Protein AF-A0AAW5KGC6-F1 (afdb_monomer)

Radius of gyration: 20.99 Å; Cα contacts (8 Å, |Δi|>4): 461; chains: 1; bounding box: 54×50×62 Å

Sequence (336 aa):
MKTNEKIKSYEPEKFKEKYKAYLIGLLSTDYKCCGTSKEIEIEKNKAWKKLRGKKIAYYNIYMDPDKKENIDFYNDLSDFLNAASCEHRKDLLFKANGLSKKGIMVYRKKDKKEYFTIHSDQLGFSAVPWIYFSNKYPLSRYFEMQKNKEAAQFLADYVLTTRTLGGSFLWPETLWKGYNRSRGCAKIEDRVDLTLLEIKHYFEYRDLDDKKKFKYRRDILFSRYKIPDAQTWFGFFDSFEDYVDFFMFNDFVDKDKQTKEYTPINILTGKAFETDYPGYKTNTLKEIEDEKQLKAMLDLVMRKVKTRSEKMEDLINEYNQTNDTKGEKHENILHE

Nearest PDB structures (foldseek):
  6s85-assembly1_D  TM=2.810E-01  e=6.168E+00  Escherichia coli
  7yzp-assembly1_D  TM=2.412E-01  e=6.471E+00  Escherichia coli
  6ezv-assembly1_X  TM=1.553E-01  e=7.842E+00  Vibrio cholerae

InterPro domains:
  IPR054263 Protein of unknown function DUF6994 [PF22507] (100-283)

Mean predicted aligned error: 6.96 Å

Secondary structure (DSSP, 8-state):
----------SPTTHHHHHHHHHHHHHTTT----SSHHHHHHHHHHHHHHHHHTT---SSS---TTSTT-HHHHHHHHHHHHHHHHHTT-SEEEEET-TTS-SEEEEETTT--EEEEEEEEESS----GGGGG-TTSHHHHHHHHH-SHHHHHHHHHHHHHHSSGGGEEEEEHHHHHHHHHHHHTTTT-S-HHHHHHHHHHHHHHHT-S-GGG-TTTT-TTTTTTTSHHHHHHHTTSSSHHHHHHHTT-GGGEEE-TTT--EEEEETTTTEE-SSS-----TTTTTT---HHHHHHHHHHHHHHHHHHHHHHHHHHHHHHHHHHHHT-----TT--

Solvent-accessible surface area (backbone atoms only — not comparable to full-atom values): 18908 Å² total; per-residue (Å²): 132,83,73,90,71,74,79,72,68,63,54,51,91,62,26,57,59,44,39,24,49,35,46,48,47,46,71,77,41,94,65,55,66,35,93,47,76,67,54,27,50,53,41,50,54,56,42,49,57,55,33,51,76,68,72,46,64,77,70,83,47,64,54,72,45,62,43,67,82,38,57,66,55,40,42,54,52,22,47,31,50,36,31,37,19,58,77,70,69,46,68,49,42,52,40,36,52,49,101,81,51,54,42,30,37,36,27,33,67,91,74,66,46,80,75,55,44,32,33,58,42,67,46,60,76,87,74,61,76,74,47,60,25,24,67,87,36,71,67,27,38,52,39,69,74,60,71,46,66,65,50,25,50,50,51,26,52,39,52,57,42,19,44,26,74,35,10,55,43,83,33,41,53,84,46,40,70,54,50,48,49,60,32,57,75,34,59,63,44,79,45,65,34,61,52,49,42,45,48,41,50,47,47,57,52,72,75,42,87,66,65,90,70,51,88,62,69,80,34,72,57,58,74,47,53,84,41,66,62,51,44,54,59,58,63,76,39,91,42,49,61,50,44,31,59,62,70,50,43,59,81,50,34,41,68,42,88,84,81,62,49,70,35,36,26,32,58,85,75,75,39,53,58,92,50,101,68,85,60,92,62,60,37,59,74,74,68,60,82,52,59,69,58,55,48,52,28,51,54,51,53,30,51,45,18,42,57,28,25,53,54,46,53,50,44,32,52,52,43,52,52,55,35,66,73,65,69,49,68,74,86,57,88,74,77,122

Organism: NCBI:txid1160721

pLDDT: mean 85.05, std 13.95, range [33.22, 98.06]

Structure (mmCIF, N/CA/C/O backbone):
data_AF-A0AAW5KGC6-F1
#
_entry.id   AF-A0AAW5KGC6-F1
#
loop_
_atom_site.group_PDB
_atom_site.id
_atom_site.type_symbol
_atom_site.label_atom_id
_atom_site.label_alt_id
_atom_site.label_comp_id
_atom_site.label_asym_id
_atom_site.label_entity_id
_atom_site.label_seq_id
_atom_site.pdbx_PDB_ins_code
_atom_site.Cartn_x
_atom_site.Cartn_y
_atom_site.Cartn_z
_atom_site.occupancy
_atom_site.B_iso_or_equiv
_atom_site.auth_seq_id
_atom_site.auth_comp_id
_atom_site.auth_asym_id
_atom_site.auth_atom_id
_atom_site.pdbx_PDB_model_num
ATOM 1 N N . MET A 1 1 ? 3.936 -29.388 -3.635 1.00 36.41 1 MET A N 1
ATOM 2 C CA . MET A 1 1 ? 2.966 -28.605 -2.842 1.00 36.41 1 MET A CA 1
ATOM 3 C C . MET A 1 1 ? 3.700 -28.074 -1.625 1.00 36.41 1 MET A C 1
ATOM 5 O O . MET A 1 1 ? 3.924 -28.844 -0.700 1.00 36.41 1 MET A O 1
ATOM 9 N N . LYS A 1 2 ? 4.164 -26.818 -1.661 1.00 39.16 2 LYS A N 1
ATOM 10 C CA . LYS A 1 2 ? 4.637 -26.155 -0.441 1.00 39.16 2 LYS A CA 1
ATOM 11 C C . LYS A 1 2 ? 3.410 -25.915 0.440 1.00 39.16 2 LYS A C 1
ATOM 13 O O . LYS A 1 2 ? 2.348 -25.544 -0.055 1.00 39.16 2 LYS A O 1
ATOM 18 N N . THR A 1 3 ? 3.536 -26.274 1.709 1.00 35.84 3 THR A N 1
ATOM 19 C CA . THR A 1 3 ? 2.568 -26.013 2.775 1.00 35.84 3 THR A CA 1
ATOM 20 C C . THR A 1 3 ? 2.126 -24.553 2.732 1.00 35.84 3 THR A C 1
ATOM 22 O O . THR A 1 3 ? 2.962 -23.704 2.455 1.00 35.84 3 THR A O 1
ATOM 25 N N . ASN A 1 4 ? 0.842 -24.272 2.995 1.00 41.16 4 ASN A N 1
ATOM 26 C CA . ASN A 1 4 ? 0.305 -22.917 3.181 1.00 41.16 4 ASN A CA 1
ATOM 27 C C . ASN A 1 4 ? 1.078 -22.205 4.306 1.00 41.16 4 ASN A C 1
ATOM 29 O O . ASN A 1 4 ? 0.637 -22.196 5.459 1.00 41.16 4 ASN A O 1
ATOM 33 N N . GLU A 1 5 ? 2.247 -21.655 3.996 1.00 59.31 5 GLU A N 1
ATOM 34 C CA . GLU A 1 5 ? 2.951 -20.762 4.891 1.00 59.31 5 GLU A CA 1
ATOM 35 C C . GLU A 1 5 ? 2.095 -19.512 5.028 1.00 59.31 5 GLU A C 1
ATOM 37 O O . GLU A 1 5 ? 1.531 -18.964 4.080 1.00 59.31 5 GLU A O 1
ATOM 42 N N . LYS A 1 6 ? 1.878 -19.130 6.278 1.00 77.44 6 LYS A N 1
ATOM 43 C CA . LYS A 1 6 ? 1.140 -17.923 6.597 1.00 77.44 6 LYS A CA 1
ATOM 44 C C . LYS A 1 6 ? 2.013 -16.745 6.163 1.00 77.44 6 LYS A C 1
ATOM 46 O O . LYS A 1 6 ? 3.112 -16.632 6.695 1.00 77.44 6 LYS A O 1
ATOM 51 N N . ILE A 1 7 ? 1.484 -15.886 5.281 1.00 85.62 7 ILE A N 1
ATOM 52 C CA . ILE A 1 7 ? 2.118 -14.629 4.834 1.00 85.62 7 ILE A CA 1
ATOM 53 C C . ILE A 1 7 ? 2.828 -13.955 6.010 1.00 85.62 7 ILE A C 1
ATOM 55 O O . ILE A 1 7 ? 2.229 -13.790 7.090 1.00 85.62 7 ILE A O 1
ATOM 59 N N . LYS A 1 8 ? 4.092 -13.578 5.809 1.00 90.69 8 LYS A N 1
ATOM 60 C CA . LYS A 1 8 ? 4.932 -13.007 6.860 1.00 90.69 8 LYS A CA 1
ATOM 61 C C . LYS A 1 8 ? 4.345 -11.674 7.321 1.00 90.69 8 LYS A C 1
ATOM 63 O O . LYS A 1 8 ? 3.999 -10.796 6.535 1.00 90.69 8 LYS A O 1
ATOM 68 N N . SER A 1 9 ? 4.210 -11.534 8.636 1.00 87.94 9 SER A N 1
ATOM 69 C CA . SER A 1 9 ? 3.703 -10.324 9.283 1.00 87.94 9 SER A CA 1
ATOM 70 C C . SER A 1 9 ? 4.848 -9.579 9.945 1.00 87.94 9 SER A C 1
ATOM 72 O O . SER A 1 9 ? 5.637 -10.178 10.671 1.00 87.94 9 SER A O 1
ATOM 74 N N . TYR A 1 10 ? 4.854 -8.262 9.777 1.00 90.75 10 TYR A N 1
ATOM 75 C CA . TYR A 1 10 ? 5.847 -7.354 10.357 1.00 90.75 10 TYR A CA 1
ATOM 76 C C . TYR A 1 10 ? 5.310 -6.563 11.559 1.00 90.75 10 TYR A C 1
ATOM 78 O O . TYR A 1 10 ? 6.006 -5.728 12.134 1.00 90.75 10 TYR A O 1
ATOM 86 N N . GLU A 1 11 ? 4.055 -6.814 11.930 1.00 88.62 11 GLU A N 1
ATOM 87 C CA . GLU A 1 11 ? 3.407 -6.217 13.093 1.00 88.62 11 GLU A CA 1
ATOM 88 C C . GLU A 1 11 ? 3.880 -6.845 14.421 1.00 88.62 11 GLU A C 1
ATOM 90 O O . GLU A 1 11 ? 4.339 -7.992 14.440 1.00 88.62 11 GLU A O 1
ATOM 95 N N . PRO A 1 12 ? 3.715 -6.144 15.563 1.00 87.50 12 PRO A N 1
ATOM 96 C CA . PRO A 1 12 ? 4.089 -6.654 16.878 1.00 87.50 12 PRO A CA 1
ATOM 97 C C . PRO A 1 12 ? 3.447 -8.000 17.240 1.00 87.50 12 PRO A C 1
ATOM 99 O O . PRO A 1 12 ? 2.342 -8.342 16.813 1.00 87.50 12 PRO A O 1
ATOM 102 N N . GLU A 1 13 ? 4.083 -8.734 18.154 1.00 87.00 13 GLU A N 1
ATOM 103 C CA . GLU A 1 13 ? 3.541 -9.998 18.651 1.00 87.00 13 GLU A CA 1
ATOM 104 C C . GLU A 1 13 ? 2.116 -9.825 19.213 1.00 87.00 13 GLU A C 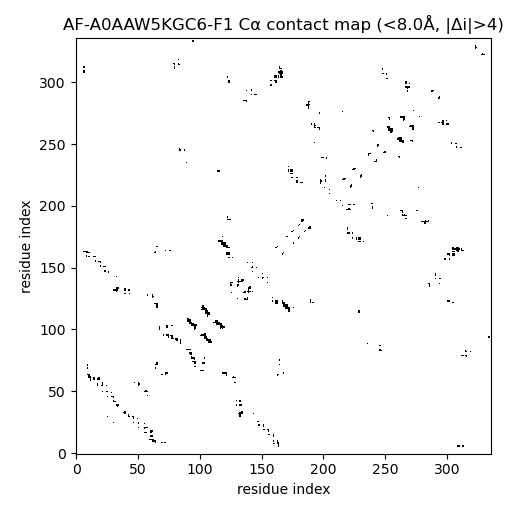1
ATOM 106 O O . GLU A 1 13 ? 1.826 -8.908 20.004 1.00 87.00 13 GLU A O 1
ATOM 111 N N . LYS A 1 14 ? 1.220 -10.736 18.813 1.00 89.38 14 LYS A N 1
ATOM 112 C CA . LYS A 1 14 ? -0.218 -10.712 19.132 1.00 89.38 14 LYS A CA 1
ATOM 113 C C . LYS A 1 14 ? -0.936 -9.455 18.625 1.00 89.38 14 LYS A C 1
ATOM 115 O O . LYS A 1 14 ? -1.954 -9.066 19.199 1.00 89.38 14 LYS A O 1
ATOM 120 N N . PHE A 1 15 ? -0.439 -8.828 17.552 1.00 91.88 15 PHE A N 1
ATOM 121 C CA . PHE A 1 15 ? -1.042 -7.648 16.924 1.00 91.88 15 PHE A CA 1
ATOM 122 C C . PHE A 1 15 ? -2.555 -7.783 16.762 1.00 91.88 15 PHE A C 1
ATOM 124 O O . PHE A 1 15 ? -3.305 -7.003 17.338 1.00 91.88 15 PHE A O 1
ATOM 131 N N . LYS A 1 16 ? -3.013 -8.819 16.049 1.00 92.12 16 LYS A N 1
ATOM 132 C CA . LYS A 1 16 ? -4.435 -9.017 15.736 1.00 92.12 16 LYS A CA 1
ATOM 133 C C . LYS A 1 16 ? -5.308 -9.055 16.993 1.00 92.12 16 LYS A C 1
ATOM 135 O O . LYS A 1 16 ? -6.370 -8.439 17.021 1.00 92.12 16 LYS A O 1
ATOM 140 N N . GLU A 1 17 ? -4.848 -9.732 18.044 1.00 93.19 17 GLU A N 1
ATOM 141 C CA . GLU A 1 17 ? -5.551 -9.805 19.329 1.00 93.19 17 GLU A CA 1
ATOM 142 C C . GLU A 1 17 ? -5.591 -8.441 20.024 1.00 93.19 17 GLU A C 1
ATOM 144 O O . GLU A 1 17 ? -6.662 -7.981 20.418 1.00 93.19 17 GLU A O 1
ATOM 149 N N . LYS A 1 18 ? -4.438 -7.768 20.137 1.00 94.50 18 LYS A N 1
ATOM 150 C CA . LYS A 1 18 ? -4.304 -6.468 20.812 1.00 94.50 18 LYS A CA 1
ATOM 151 C C . LYS A 1 18 ? -5.059 -5.359 20.081 1.00 94.50 18 LYS A C 1
ATOM 153 O O . LYS A 1 18 ? -5.759 -4.579 20.721 1.00 94.50 18 LYS A O 1
ATOM 158 N N . TYR A 1 19 ? -4.957 -5.306 18.757 1.00 95.44 19 TYR A N 1
ATOM 159 C CA . TYR A 1 19 ? -5.615 -4.311 17.916 1.00 95.44 19 TYR A CA 1
ATOM 160 C C . TYR A 1 19 ? -7.136 -4.487 17.935 1.00 95.44 19 TYR A C 1
ATOM 162 O O . TYR A 1 19 ? -7.874 -3.530 18.169 1.00 95.44 19 TYR A O 1
ATOM 170 N N . LYS A 1 20 ? -7.624 -5.729 17.817 1.00 96.12 20 LYS A N 1
ATOM 171 C CA . LYS A 1 20 ? -9.047 -6.041 18.001 1.00 96.12 20 LYS A CA 1
ATOM 172 C C . LYS A 1 20 ? -9.527 -5.675 19.407 1.00 96.12 20 LYS A C 1
ATOM 174 O O . LYS A 1 20 ? -10.584 -5.063 19.547 1.00 96.12 20 LYS A O 1
ATOM 179 N N . ALA A 1 21 ? -8.772 -6.033 20.448 1.00 95.31 21 ALA A N 1
ATOM 180 C CA . ALA A 1 21 ? -9.116 -5.709 21.832 1.00 95.31 21 ALA A CA 1
ATOM 181 C C . ALA A 1 21 ? -9.168 -4.195 22.069 1.00 95.31 21 ALA A C 1
ATOM 183 O O . ALA A 1 21 ? -10.040 -3.724 22.795 1.00 95.31 21 ALA A O 1
ATOM 184 N N . TYR A 1 22 ? -8.288 -3.431 21.421 1.00 96.31 22 TYR A N 1
ATOM 185 C CA . TYR A 1 22 ? -8.327 -1.974 21.424 1.00 96.31 22 TYR A CA 1
ATOM 186 C C . TYR A 1 22 ? -9.630 -1.437 20.813 1.00 96.31 22 TYR A C 1
ATOM 188 O O . TYR A 1 22 ? -10.328 -0.669 21.475 1.00 96.31 22 TYR A O 1
ATOM 196 N N . LEU A 1 23 ? -10.006 -1.889 19.612 1.00 96.56 23 LEU A N 1
ATOM 197 C CA . LEU A 1 23 ? -11.243 -1.460 18.945 1.00 96.56 23 LEU A CA 1
ATOM 198 C C . LEU A 1 23 ? -12.496 -1.850 19.739 1.00 96.56 23 LEU A C 1
ATOM 200 O O . LEU A 1 23 ? -13.353 -1.011 20.000 1.00 96.56 23 LEU A O 1
ATOM 204 N N . ILE A 1 24 ? -12.584 -3.091 20.221 1.00 96.50 24 ILE A N 1
ATOM 205 C CA . ILE A 1 24 ? -13.682 -3.522 21.107 1.00 96.50 24 ILE A CA 1
ATOM 206 C C . ILE A 1 24 ? -13.683 -2.705 22.406 1.00 96.50 24 ILE A C 1
ATOM 208 O O . ILE A 1 24 ? -14.739 -2.330 22.918 1.00 96.50 24 ILE A O 1
ATOM 212 N N . GLY A 1 25 ? -12.498 -2.394 22.930 1.00 95.50 25 GLY A N 1
ATOM 213 C CA . GLY A 1 25 ? -12.313 -1.513 24.070 1.00 95.50 25 GLY A CA 1
ATOM 214 C C . GLY A 1 25 ? -12.946 -0.147 23.832 1.00 95.50 25 GLY A C 1
ATOM 215 O O . GLY A 1 25 ? -13.676 0.319 24.707 1.00 95.50 25 GLY A O 1
ATOM 216 N N . LEU A 1 26 ? -12.740 0.455 22.656 1.00 95.44 26 LEU A N 1
ATOM 217 C CA . LEU A 1 26 ? -13.364 1.726 22.280 1.00 95.44 26 LEU A CA 1
ATOM 218 C C . LEU A 1 26 ? -14.891 1.647 22.306 1.00 95.44 26 LEU A C 1
ATOM 220 O O . LEU A 1 26 ? -15.498 2.539 22.886 1.00 95.44 26 LEU A O 1
ATOM 224 N N . LEU A 1 27 ? -15.512 0.571 21.807 1.00 94.75 27 LEU A N 1
ATOM 225 C CA . LEU A 1 27 ? -16.979 0.396 21.866 1.00 94.75 27 LEU A CA 1
ATOM 226 C C . LEU A 1 27 ? -17.528 0.434 23.297 1.00 94.75 27 LEU A C 1
ATOM 228 O O . LEU A 1 27 ? -18.663 0.826 23.534 1.00 94.75 27 LEU A O 1
ATOM 232 N N . SER A 1 28 ? -16.711 0.022 24.266 1.00 91.62 28 SER A N 1
ATOM 233 C CA . SER A 1 28 ? -17.052 0.059 25.689 1.00 91.62 28 SER A CA 1
ATOM 234 C C . SER A 1 28 ? -16.744 1.409 26.361 1.00 91.62 28 SER A C 1
ATOM 236 O O . SER A 1 28 ? -16.713 1.506 27.595 1.00 91.62 28 SER A O 1
ATOM 238 N N . THR A 1 29 ? -16.445 2.434 25.564 1.00 90.75 29 THR A N 1
ATOM 239 C CA . THR A 1 29 ? -16.246 3.822 25.981 1.00 90.75 29 THR A CA 1
ATOM 240 C C . THR A 1 29 ? -17.192 4.733 25.208 1.00 90.75 29 THR A C 1
ATOM 242 O O . THR A 1 29 ? -17.551 4.443 24.075 1.00 90.75 29 THR A O 1
ATOM 245 N N . ASP A 1 30 ? -17.517 5.890 25.777 1.00 88.38 30 ASP A N 1
ATOM 246 C CA . ASP A 1 30 ? -18.290 6.938 25.091 1.00 88.38 30 ASP A CA 1
ATOM 247 C C . ASP A 1 30 ? -17.412 7.788 24.153 1.00 88.38 30 ASP A C 1
ATOM 249 O O . ASP A 1 30 ? -17.535 9.015 24.135 1.00 88.38 30 ASP A O 1
ATOM 253 N N . TYR A 1 31 ? -16.453 7.164 23.453 1.00 92.19 31 TYR A N 1
ATOM 254 C CA . TYR A 1 31 ? -15.566 7.888 22.542 1.00 92.19 31 TYR A CA 1
ATOM 255 C C . TYR A 1 31 ? -16.368 8.531 21.409 1.00 92.19 31 TYR A C 1
ATOM 257 O O . TYR A 1 31 ? -17.431 8.047 21.012 1.00 92.19 31 TYR A O 1
ATOM 265 N N . LYS A 1 32 ? -15.844 9.636 20.880 1.00 91.00 32 LYS A N 1
ATOM 266 C CA . LYS A 1 32 ? -16.461 10.369 19.776 1.00 91.00 32 LYS A CA 1
ATOM 267 C C . LYS A 1 32 ? -15.423 10.701 18.718 1.00 91.00 32 LYS A C 1
ATOM 269 O O . LYS A 1 32 ? -14.275 11.008 19.041 1.00 91.00 32 LYS A O 1
ATOM 274 N N . CYS A 1 33 ? -15.855 10.678 17.461 1.00 89.94 33 CYS A N 1
ATOM 275 C CA . CYS A 1 33 ? -15.104 11.287 16.374 1.00 89.94 33 CYS A CA 1
ATOM 276 C C . CYS A 1 33 ? -15.219 12.816 16.453 1.00 89.94 33 CYS A C 1
ATOM 278 O O . CYS A 1 33 ? -16.308 13.354 16.655 1.00 89.94 33 CYS A O 1
ATOM 280 N N . CYS A 1 34 ? -14.101 13.517 16.269 1.00 87.88 34 CYS A N 1
ATOM 281 C CA . CYS A 1 34 ? -14.017 14.972 16.344 1.00 87.88 34 CYS A CA 1
ATOM 282 C C . CYS A 1 34 ? -13.354 15.576 15.096 1.00 87.88 34 CYS A C 1
ATOM 284 O O . CYS A 1 34 ? -12.607 14.911 14.369 1.00 87.88 34 CYS A O 1
ATOM 286 N N . GLY A 1 35 ? -13.636 16.859 14.844 1.00 81.06 35 GLY A N 1
ATOM 287 C CA . GLY A 1 35 ? -13.165 17.573 13.654 1.00 81.06 35 GLY A CA 1
ATOM 288 C C . GLY A 1 35 ? -11.810 18.260 13.843 1.00 81.06 35 GLY A C 1
ATOM 289 O O . GLY A 1 35 ? -10.996 18.300 12.907 1.00 81.06 35 GLY A O 1
ATOM 290 N N . THR A 1 36 ? -11.544 18.779 15.046 1.00 85.38 36 THR A N 1
ATOM 291 C CA . THR A 1 36 ? -10.322 19.540 15.348 1.00 85.38 36 THR A CA 1
ATOM 292 C C . THR A 1 36 ? -9.285 18.709 16.100 1.00 85.38 36 THR A C 1
ATOM 294 O O . THR A 1 36 ? -9.616 17.826 16.890 1.00 85.38 36 THR A O 1
ATOM 297 N N . SER A 1 37 ? -8.000 19.020 15.903 1.00 87.00 37 SER A N 1
ATOM 298 C CA . SER A 1 37 ? -6.901 18.309 16.575 1.00 87.00 37 SER A CA 1
ATOM 299 C C . SER A 1 37 ? -6.983 18.392 18.105 1.00 87.00 37 SER A C 1
ATOM 301 O O . SER A 1 37 ? -6.652 17.426 18.786 1.00 87.00 37 SER A O 1
ATOM 303 N N . LYS A 1 38 ? -7.468 19.519 18.649 1.00 91.94 38 LYS A N 1
ATOM 304 C CA . LYS A 1 38 ? -7.614 19.727 20.097 1.00 91.94 38 LYS A CA 1
ATOM 305 C C . LYS A 1 38 ? -8.712 18.845 20.695 1.00 91.94 38 LYS A C 1
ATOM 307 O O . LYS A 1 38 ? -8.512 18.242 21.744 1.00 91.94 38 LYS A O 1
ATOM 312 N N . GLU A 1 39 ? -9.859 18.744 20.029 1.00 92.00 39 GLU A N 1
ATOM 313 C CA . GLU A 1 39 ? -10.951 17.863 20.465 1.00 92.00 39 GLU A CA 1
ATOM 314 C C . GLU A 1 39 ? -10.546 16.391 20.380 1.00 92.00 39 GLU A C 1
ATOM 316 O O . GLU A 1 39 ? -10.770 15.641 21.329 1.00 92.00 39 GLU A O 1
ATOM 321 N N . ILE A 1 40 ? -9.879 16.007 19.282 1.00 91.31 40 ILE A N 1
ATOM 322 C CA . ILE A 1 40 ? -9.316 14.663 19.099 1.00 91.31 40 ILE A CA 1
ATOM 323 C C . ILE A 1 40 ? -8.418 14.306 20.283 1.00 91.31 40 ILE A C 1
ATOM 325 O O . ILE A 1 40 ? -8.538 13.221 20.845 1.00 91.31 40 ILE A O 1
ATOM 329 N N . GLU A 1 41 ? -7.530 15.211 20.695 1.00 92.94 41 GLU A N 1
ATOM 330 C CA . GLU A 1 41 ? -6.633 14.972 21.821 1.00 92.94 41 GLU A CA 1
ATOM 331 C C . GLU A 1 41 ? -7.380 14.785 23.150 1.00 92.94 41 GLU A C 1
ATOM 333 O O . GLU A 1 41 ? -7.054 13.870 23.912 1.00 92.94 41 GLU A O 1
ATOM 338 N N . ILE A 1 42 ? -8.403 15.603 23.409 1.00 93.44 42 ILE A N 1
ATOM 339 C CA . ILE A 1 42 ? -9.230 15.510 24.618 1.00 93.44 42 ILE A CA 1
ATOM 340 C C . ILE A 1 42 ? -9.967 14.166 24.671 1.00 93.44 42 ILE A C 1
ATOM 342 O O . ILE A 1 42 ? -9.881 13.460 25.681 1.00 93.44 42 ILE A O 1
ATOM 346 N N . GLU A 1 43 ? -10.670 13.789 23.602 1.00 94.19 43 GLU A N 1
ATOM 347 C CA . GLU A 1 43 ? -11.442 12.541 23.556 1.00 94.19 43 GLU A CA 1
ATOM 348 C C . GLU A 1 43 ? -10.540 11.308 23.614 1.00 94.19 43 GLU A C 1
ATOM 350 O O . GLU A 1 43 ? -10.804 10.371 24.375 1.00 94.19 43 GLU A O 1
ATOM 355 N N . LYS A 1 44 ? -9.403 11.354 22.917 1.00 92.44 44 LYS A N 1
ATOM 356 C CA . LYS A 1 44 ? -8.349 10.340 23.000 1.00 92.44 44 LYS A CA 1
ATOM 357 C C . LYS A 1 44 ? -7.886 10.132 24.442 1.00 92.44 44 LYS A C 1
ATOM 359 O O . LYS A 1 44 ? -7.873 9.002 24.926 1.00 92.44 44 LYS A O 1
ATOM 364 N N . ASN A 1 45 ? -7.558 11.206 25.162 1.00 93.12 45 ASN A N 1
ATOM 365 C CA . ASN A 1 45 ? -7.081 11.118 26.545 1.00 93.12 45 ASN A CA 1
ATOM 366 C C . ASN A 1 45 ? -8.151 10.548 27.496 1.00 93.12 45 ASN A C 1
ATOM 368 O O . ASN A 1 45 ? -7.834 9.726 28.364 1.00 93.12 45 ASN A O 1
ATOM 372 N N . LYS A 1 46 ? -9.427 10.920 27.312 1.00 93.81 46 LYS A N 1
ATOM 373 C CA . LYS A 1 46 ? -10.553 10.350 28.074 1.00 93.81 46 LYS A CA 1
ATOM 374 C C . LYS A 1 46 ? -10.703 8.848 27.828 1.00 93.81 46 LYS A C 1
ATOM 376 O O . LYS A 1 46 ? -10.795 8.078 28.789 1.00 93.81 46 LYS A O 1
ATOM 381 N N . ALA A 1 47 ? -10.704 8.424 26.565 1.00 93.56 47 ALA A N 1
ATOM 382 C CA . ALA A 1 47 ? -10.817 7.016 26.197 1.00 93.56 47 ALA A CA 1
ATOM 383 C C . ALA A 1 47 ? -9.630 6.204 26.732 1.00 93.56 47 ALA A C 1
ATOM 385 O O . ALA A 1 47 ? -9.825 5.164 27.358 1.00 93.56 47 ALA A O 1
ATOM 386 N N . TRP A 1 48 ? -8.404 6.711 26.595 1.00 92.75 48 TRP A N 1
ATOM 387 C CA . TRP A 1 48 ? -7.195 6.062 27.108 1.00 92.75 48 TRP A CA 1
ATOM 388 C C . TRP A 1 48 ? -7.220 5.843 28.621 1.00 92.75 48 TRP A C 1
ATOM 390 O O . TRP A 1 48 ? -6.824 4.773 29.085 1.00 92.75 48 TRP A O 1
ATOM 400 N N . LYS A 1 49 ? -7.745 6.797 29.402 1.00 93.06 49 LYS A N 1
ATOM 401 C CA . LYS A 1 49 ? -7.938 6.616 30.852 1.00 93.06 49 LYS A CA 1
ATOM 402 C C . LYS A 1 49 ? -8.862 5.428 31.150 1.00 93.06 49 LYS A C 1
ATOM 404 O O . LYS A 1 49 ? -8.546 4.614 32.017 1.00 93.06 49 LYS A O 1
ATOM 409 N N . LYS A 1 50 ? -9.967 5.296 30.405 1.00 93.44 50 LYS A N 1
ATOM 410 C CA . LYS A 1 50 ? -10.917 4.175 30.541 1.00 93.44 50 LYS A CA 1
ATOM 411 C C . LYS A 1 50 ? -10.290 2.841 30.115 1.00 93.44 50 LYS A C 1
ATOM 413 O O . LYS A 1 50 ? -10.405 1.858 30.844 1.00 93.44 50 LYS A O 1
ATOM 418 N N . LEU A 1 51 ? -9.589 2.808 28.980 1.00 93.56 51 LEU A N 1
ATOM 419 C CA . LEU A 1 51 ? -8.905 1.609 28.476 1.00 93.56 51 LEU A CA 1
ATOM 420 C C . LEU A 1 51 ? -7.820 1.117 29.442 1.00 93.56 51 LEU A C 1
ATOM 422 O O . LEU A 1 51 ? -7.740 -0.081 29.712 1.00 93.56 51 LEU A O 1
ATOM 426 N N . ARG A 1 52 ? -7.046 2.037 30.035 1.00 91.19 52 ARG A N 1
ATOM 427 C CA . ARG A 1 52 ? -6.041 1.712 31.058 1.00 91.19 52 ARG A CA 1
ATOM 428 C C . ARG A 1 52 ? -6.673 1.066 32.291 1.00 91.19 52 ARG A C 1
ATOM 430 O O . ARG A 1 52 ? -6.157 0.062 32.768 1.00 91.19 52 ARG A O 1
ATOM 437 N N . GLY A 1 53 ? -7.805 1.592 32.767 1.00 88.88 53 GLY A N 1
ATOM 438 C CA . GLY A 1 53 ? -8.565 0.984 33.867 1.00 88.88 53 GLY A CA 1
ATOM 439 C C . GLY A 1 53 ? -9.033 -0.446 33.561 1.00 88.88 53 GLY A C 1
ATOM 440 O O . GLY A 1 53 ? -9.099 -1.279 34.458 1.00 88.88 53 GLY A O 1
ATOM 441 N N . LYS A 1 54 ? -9.272 -0.753 32.280 1.00 89.06 54 LYS A N 1
ATOM 442 C CA . LYS A 1 54 ? -9.631 -2.089 31.773 1.00 89.06 54 LYS A CA 1
ATOM 443 C C . LYS A 1 54 ? -8.419 -2.961 31.410 1.00 89.06 54 LYS A C 1
ATOM 445 O O . LYS A 1 54 ? -8.605 -4.045 30.868 1.00 89.06 54 LYS A O 1
ATOM 450 N N . LYS A 1 55 ? -7.189 -2.504 31.684 1.00 89.38 55 LYS A N 1
ATOM 451 C CA . LYS A 1 55 ? -5.924 -3.169 31.308 1.00 89.38 55 LYS A CA 1
ATOM 452 C C . LYS A 1 55 ? -5.800 -3.462 29.801 1.00 89.38 55 LYS A C 1
ATOM 454 O O . LYS A 1 55 ? -5.095 -4.384 29.405 1.00 89.38 55 LYS A O 1
ATOM 459 N N . ILE A 1 56 ? -6.460 -2.669 28.955 1.00 87.56 56 ILE A N 1
ATOM 460 C CA . ILE A 1 56 ? -6.368 -2.790 27.496 1.00 87.56 56 ILE A CA 1
ATOM 461 C C . ILE A 1 56 ? -5.166 -1.975 27.016 1.00 87.56 56 ILE A C 1
ATOM 463 O O . ILE A 1 56 ? -5.071 -0.772 27.278 1.00 87.56 56 ILE A O 1
ATOM 467 N N . ALA A 1 57 ? -4.245 -2.633 26.310 1.00 79.94 57 ALA A N 1
ATOM 468 C CA . ALA A 1 57 ? -3.102 -1.972 25.696 1.00 79.94 57 ALA A CA 1
ATOM 469 C C . ALA A 1 57 ? -3.561 -1.049 24.559 1.00 79.94 57 ALA A C 1
ATOM 471 O O . ALA A 1 57 ? -4.404 -1.416 23.745 1.00 79.94 57 ALA A O 1
ATOM 472 N N . TYR A 1 58 ? -2.992 0.152 24.504 1.00 77.56 58 TYR A N 1
ATOM 473 C CA . TYR A 1 58 ? -3.305 1.146 23.471 1.00 77.56 58 TYR A CA 1
ATOM 474 C C . TYR A 1 58 ? -2.060 1.865 22.922 1.00 77.56 58 TYR A C 1
ATOM 476 O O . TYR A 1 58 ? -2.160 2.630 21.966 1.00 77.56 58 TYR A O 1
ATOM 484 N N . TYR A 1 59 ? -0.884 1.598 23.500 1.00 77.06 59 TYR A N 1
ATOM 485 C CA . TYR A 1 59 ? 0.421 1.986 22.965 1.00 77.06 59 TYR A CA 1
ATOM 486 C C . TYR A 1 59 ? 1.127 0.759 22.401 1.00 77.06 59 TYR A C 1
ATOM 488 O O . TYR A 1 59 ? 0.936 -0.344 22.913 1.00 77.06 59 TYR A O 1
ATOM 496 N N . ASN A 1 60 ? 1.955 0.962 21.374 1.00 79.44 60 ASN A N 1
ATOM 497 C CA . ASN A 1 60 ? 2.764 -0.085 20.738 1.00 79.44 60 ASN A CA 1
ATOM 498 C C . ASN A 1 60 ? 1.943 -1.298 20.250 1.00 79.44 60 ASN A C 1
ATOM 500 O O . ASN A 1 60 ? 2.471 -2.397 20.118 1.00 79.44 60 ASN A O 1
ATOM 504 N N . ILE A 1 61 ? 0.641 -1.106 20.000 1.00 88.88 61 ILE A N 1
ATOM 505 C CA . ILE A 1 61 ? -0.251 -2.139 19.451 1.00 88.88 61 ILE A CA 1
ATOM 506 C C . ILE A 1 61 ? -0.237 -2.183 17.923 1.00 88.88 61 ILE A C 1
ATOM 508 O O . ILE A 1 61 ? -0.927 -3.011 17.352 1.00 88.88 61 ILE A O 1
ATOM 512 N N . TYR A 1 62 ? 0.477 -1.257 17.287 1.00 88.31 62 TYR A N 1
ATOM 513 C CA . TYR A 1 62 ? 0.583 -1.089 15.844 1.00 88.31 62 TYR A CA 1
ATOM 514 C C . TYR A 1 62 ? 1.946 -0.491 15.516 1.00 88.31 62 TYR A C 1
ATOM 516 O O . TYR A 1 62 ? 2.401 0.424 16.220 1.00 88.31 62 TYR A O 1
ATOM 524 N N . MET A 1 63 ? 2.563 -0.966 14.441 1.00 86.06 63 MET A N 1
ATOM 525 C CA . MET A 1 63 ? 3.802 -0.420 13.914 1.00 86.06 63 MET A CA 1
ATOM 526 C C . MET A 1 63 ? 3.762 -0.456 12.390 1.00 86.06 63 MET A C 1
ATOM 528 O O . MET A 1 63 ? 3.692 -1.533 11.815 1.00 86.06 63 MET A O 1
ATOM 532 N N . ASP A 1 64 ? 3.861 0.708 11.737 1.00 84.88 64 ASP A N 1
ATOM 533 C CA . ASP A 1 64 ? 4.033 0.717 10.284 1.00 84.88 64 ASP A CA 1
ATOM 534 C C . ASP A 1 64 ? 5.316 -0.054 9.916 1.00 84.88 64 ASP A C 1
ATOM 536 O O . ASP A 1 64 ? 6.379 0.234 10.484 1.00 84.88 64 ASP A O 1
ATOM 540 N N . PRO A 1 65 ? 5.239 -1.042 9.011 1.00 86.62 65 PRO A N 1
ATOM 541 C CA . PRO A 1 65 ? 6.382 -1.871 8.654 1.00 86.62 65 PRO A CA 1
ATOM 542 C C . PRO A 1 65 ? 7.446 -1.106 7.862 1.00 86.62 65 PRO A C 1
ATOM 544 O O . PRO A 1 65 ? 8.612 -1.466 7.917 1.00 86.62 65 PRO A O 1
ATOM 547 N N . ASP A 1 66 ? 7.081 -0.010 7.199 1.00 83.88 66 ASP A N 1
ATOM 548 C CA . ASP A 1 66 ? 8.004 0.864 6.471 1.00 83.88 66 ASP A CA 1
ATOM 549 C C . ASP A 1 66 ? 8.824 1.805 7.376 1.00 83.88 66 ASP A C 1
ATOM 551 O O . ASP A 1 66 ? 9.697 2.540 6.889 1.00 83.88 66 ASP A O 1
ATOM 555 N N . LYS A 1 67 ? 8.620 1.750 8.700 1.00 83.69 67 LYS A N 1
ATOM 556 C CA . LYS A 1 67 ? 9.499 2.416 9.664 1.00 83.69 67 LYS A CA 1
ATOM 557 C C . LYS A 1 67 ? 10.927 1.919 9.517 1.00 83.69 67 LYS A C 1
ATOM 559 O O . LYS A 1 67 ? 11.191 0.728 9.389 1.00 83.69 67 LYS A O 1
ATOM 564 N N . LYS A 1 68 ? 11.868 2.859 9.570 1.00 72.38 68 LYS A N 1
ATOM 565 C CA . LYS A 1 68 ? 13.291 2.629 9.269 1.00 72.38 68 LYS A CA 1
ATOM 566 C C . LYS A 1 68 ? 13.947 1.630 10.225 1.00 72.38 68 LYS A C 1
ATOM 568 O O . LYS A 1 68 ? 14.979 1.060 9.903 1.00 72.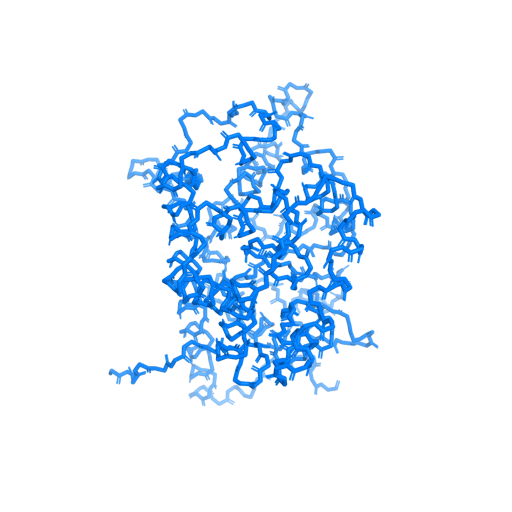38 68 LYS A O 1
ATOM 573 N N . GLU A 1 69 ? 13.351 1.420 11.391 1.00 78.19 69 GLU A N 1
ATOM 574 C CA . GLU A 1 69 ? 13.786 0.467 12.404 1.00 78.19 69 GLU A CA 1
ATOM 575 C C . GLU A 1 69 ? 13.387 -0.985 12.089 1.00 78.19 69 GLU A C 1
ATOM 577 O O . GLU A 1 69 ? 13.899 -1.901 12.733 1.00 78.19 69 GLU A O 1
ATOM 582 N N . ASN A 1 70 ? 12.499 -1.220 11.116 1.00 85.88 70 ASN A N 1
ATOM 583 C CA . ASN A 1 70 ? 12.055 -2.561 10.744 1.00 85.88 70 ASN A CA 1
ATOM 584 C C . ASN A 1 70 ? 13.047 -3.230 9.781 1.00 85.88 70 ASN A C 1
ATOM 586 O O . ASN A 1 70 ? 12.858 -3.269 8.565 1.00 85.88 70 ASN A O 1
ATOM 590 N N . ILE A 1 71 ? 14.145 -3.726 10.352 1.00 87.31 71 ILE A N 1
ATOM 591 C CA . ILE A 1 71 ? 15.250 -4.335 9.604 1.00 87.31 71 ILE A CA 1
ATOM 592 C C . ILE A 1 71 ? 14.761 -5.525 8.772 1.00 87.31 71 ILE A C 1
ATOM 594 O O . ILE A 1 71 ? 15.082 -5.594 7.588 1.00 87.31 71 ILE A O 1
ATOM 598 N N . ASP A 1 72 ? 13.952 -6.404 9.365 1.00 89.62 72 ASP A N 1
ATOM 599 C CA . ASP A 1 72 ? 13.455 -7.614 8.704 1.00 89.62 72 ASP A CA 1
ATOM 600 C C . ASP A 1 72 ? 12.592 -7.277 7.485 1.00 89.62 72 ASP A C 1
ATOM 602 O O . ASP A 1 72 ? 12.791 -7.853 6.419 1.00 89.62 72 ASP A O 1
ATOM 606 N N . PHE A 1 73 ? 11.692 -6.295 7.607 1.00 92.31 73 PHE A N 1
ATOM 607 C CA . PHE A 1 73 ? 10.874 -5.834 6.484 1.00 92.31 73 PHE A CA 1
ATOM 608 C C . PHE A 1 73 ? 11.724 -5.316 5.323 1.00 92.31 73 PHE A C 1
ATOM 610 O O . PHE A 1 73 ? 11.504 -5.692 4.174 1.00 92.31 73 PHE A O 1
ATOM 617 N N . TYR A 1 74 ? 12.708 -4.461 5.610 1.00 91.75 74 TYR A N 1
ATOM 618 C CA . TYR A 1 74 ? 13.560 -3.904 4.562 1.00 91.75 74 TYR A CA 1
ATOM 619 C C . TYR A 1 74 ? 14.478 -4.951 3.929 1.00 91.75 74 TYR A C 1
ATOM 621 O O . TYR A 1 74 ? 14.724 -4.864 2.727 1.00 91.75 74 TYR A O 1
ATOM 629 N N . ASN A 1 75 ? 14.958 -5.928 4.703 1.00 91.50 75 ASN A N 1
ATOM 630 C CA . ASN A 1 75 ? 15.747 -7.044 4.185 1.00 91.50 75 ASN A CA 1
ATOM 631 C C . ASN A 1 75 ? 14.914 -7.895 3.221 1.00 91.50 75 ASN A C 1
ATOM 633 O O . ASN A 1 75 ? 15.296 -8.019 2.062 1.00 91.50 75 ASN A O 1
ATOM 637 N N . ASP A 1 76 ? 13.736 -8.362 3.645 1.00 94.00 76 ASP A N 1
ATOM 638 C CA . ASP A 1 76 ? 12.864 -9.170 2.785 1.00 94.00 76 ASP A CA 1
ATOM 639 C C . ASP A 1 76 ? 12.431 -8.397 1.524 1.00 94.00 76 ASP A C 1
ATOM 641 O O . ASP A 1 76 ? 12.354 -8.949 0.427 1.00 94.00 76 ASP A O 1
ATOM 645 N N . LEU A 1 77 ? 12.172 -7.089 1.652 1.00 94.62 77 LEU A N 1
ATOM 646 C CA . LEU A 1 77 ? 11.835 -6.243 0.509 1.00 94.62 77 LEU A CA 1
ATOM 647 C C . LEU A 1 77 ? 13.017 -6.097 -0.460 1.00 94.62 77 LEU A C 1
ATOM 649 O O . LEU A 1 77 ? 12.815 -6.058 -1.671 1.00 94.62 77 LEU A O 1
ATOM 653 N N . SER A 1 78 ? 14.250 -6.037 0.047 1.00 94.50 78 SER A N 1
ATOM 654 C CA . SER A 1 78 ? 15.463 -6.041 -0.777 1.00 94.50 78 SER A CA 1
ATOM 655 C C . SER A 1 78 ? 15.673 -7.383 -1.477 1.00 94.50 78 SER A C 1
ATOM 657 O O . SER A 1 78 ? 16.054 -7.393 -2.648 1.00 94.50 78 SER A O 1
ATOM 659 N N . ASP A 1 79 ? 15.392 -8.497 -0.801 1.00 95.38 79 ASP A N 1
ATOM 660 C CA . ASP A 1 79 ? 15.460 -9.838 -1.388 1.00 95.38 79 ASP A CA 1
ATOM 661 C C . ASP A 1 79 ? 14.461 -9.979 -2.537 1.00 95.38 79 ASP A C 1
ATOM 663 O O . ASP A 1 79 ? 14.843 -10.396 -3.633 1.00 95.38 79 ASP A O 1
ATOM 667 N N . PHE A 1 80 ? 13.221 -9.517 -2.340 1.00 97.25 80 PHE A N 1
ATOM 668 C CA . PHE A 1 80 ? 12.228 -9.440 -3.412 1.00 97.25 80 PHE A CA 1
ATOM 669 C C . PHE A 1 80 ? 12.746 -8.634 -4.607 1.00 97.25 80 PHE A C 1
ATOM 671 O O . PHE A 1 80 ? 12.666 -9.094 -5.742 1.00 97.25 80 PHE A O 1
ATOM 678 N N . LEU A 1 81 ? 13.294 -7.438 -4.378 1.00 96.56 81 LEU A N 1
ATOM 679 C CA . LEU A 1 81 ? 13.748 -6.577 -5.472 1.00 96.56 81 LEU A CA 1
ATOM 680 C C . LEU A 1 81 ? 14.913 -7.187 -6.255 1.00 96.56 81 LEU A C 1
ATOM 682 O O . LEU A 1 81 ? 14.989 -7.020 -7.473 1.00 96.56 81 LEU A O 1
ATOM 686 N N . ASN A 1 82 ? 15.815 -7.899 -5.580 1.00 95.25 82 ASN A N 1
ATOM 687 C CA . ASN A 1 82 ? 16.899 -8.623 -6.238 1.00 95.25 82 ASN A CA 1
ATOM 688 C C . ASN A 1 82 ? 16.371 -9.819 -7.045 1.00 95.25 82 ASN A C 1
ATOM 690 O O . ASN A 1 82 ? 16.813 -10.021 -8.179 1.00 95.25 82 ASN A O 1
ATOM 694 N N . ALA A 1 83 ? 15.392 -10.553 -6.512 1.00 95.56 83 ALA A N 1
ATOM 695 C CA . ALA A 1 83 ? 14.724 -11.634 -7.227 1.00 95.56 83 ALA A CA 1
ATOM 696 C C . ALA A 1 83 ? 13.990 -11.120 -8.480 1.00 95.56 83 ALA A C 1
ATOM 698 O O . ALA A 1 83 ? 14.234 -11.617 -9.580 1.00 95.56 83 ALA A O 1
ATOM 699 N N . ALA A 1 84 ? 13.199 -10.049 -8.350 1.00 96.00 84 ALA A N 1
ATOM 700 C CA . ALA A 1 84 ? 12.502 -9.404 -9.464 1.00 96.00 84 ALA A CA 1
ATOM 701 C C . ALA A 1 84 ? 13.484 -8.845 -10.507 1.00 96.00 84 ALA A C 1
ATOM 703 O O . ALA A 1 84 ? 13.300 -9.015 -11.710 1.00 96.00 84 ALA A O 1
ATOM 704 N N . SER A 1 85 ? 14.589 -8.237 -10.063 1.00 94.19 85 SER A N 1
ATOM 705 C CA . SER A 1 85 ? 15.676 -7.797 -10.948 1.00 94.19 85 SER A CA 1
ATOM 706 C C . SER A 1 85 ? 16.272 -8.948 -11.755 1.00 94.19 85 SER A C 1
ATOM 708 O O . SER A 1 85 ? 16.560 -8.783 -12.941 1.00 94.19 85 SER A O 1
ATOM 710 N N . CYS A 1 86 ? 16.435 -10.123 -11.146 1.00 92.00 86 CYS A N 1
ATOM 711 C CA . CYS A 1 86 ? 16.899 -11.321 -11.837 1.00 92.00 86 CYS A CA 1
ATOM 712 C C . CYS A 1 86 ? 15.879 -11.807 -12.879 1.00 92.00 86 CYS A C 1
ATOM 714 O O . CYS A 1 86 ? 16.226 -11.946 -14.053 1.00 92.00 86 CYS A O 1
ATOM 716 N N . GLU A 1 87 ? 14.619 -11.990 -12.474 1.00 93.38 87 GLU A N 1
ATOM 717 C CA . GLU A 1 87 ? 13.531 -12.479 -13.333 1.00 93.38 87 GLU A CA 1
ATOM 718 C C . GLU A 1 87 ? 13.316 -11.579 -14.561 1.00 93.38 87 GLU A C 1
ATOM 720 O O . GLU A 1 87 ? 13.266 -12.049 -15.701 1.00 93.38 87 GLU A O 1
ATOM 725 N N . HIS A 1 88 ? 13.307 -10.264 -14.343 1.00 93.00 88 HIS A N 1
ATOM 726 C CA . HIS A 1 88 ? 13.120 -9.256 -15.386 1.00 93.00 88 HIS A CA 1
ATOM 727 C C . HIS A 1 88 ? 14.421 -8.859 -16.099 1.00 93.00 88 HIS A C 1
ATOM 729 O O . HIS A 1 88 ? 14.428 -7.925 -16.903 1.00 93.00 88 HIS A O 1
ATOM 735 N N . ARG A 1 89 ? 15.536 -9.556 -15.824 1.00 91.25 89 ARG A N 1
ATOM 736 C CA . ARG A 1 89 ? 16.866 -9.321 -16.423 1.00 91.25 89 ARG A CA 1
ATOM 737 C C . ARG A 1 89 ? 17.317 -7.861 -16.330 1.00 91.25 89 ARG A C 1
ATOM 739 O O . ARG A 1 89 ? 17.948 -7.329 -17.246 1.00 91.25 89 ARG A O 1
ATOM 746 N N . LYS A 1 90 ? 16.999 -7.203 -15.219 1.00 90.50 90 LYS A N 1
ATOM 747 C CA . LYS A 1 90 ? 17.418 -5.832 -14.948 1.00 90.50 90 LYS A CA 1
ATOM 748 C C . LYS A 1 90 ? 18.849 -5.820 -14.401 1.00 90.50 90 LYS A C 1
ATOM 750 O O . LYS A 1 90 ? 19.297 -6.691 -13.645 1.00 90.50 90 LYS A O 1
ATOM 755 N N . ASP A 1 91 ? 19.588 -4.786 -14.790 1.00 89.75 91 ASP A N 1
ATOM 756 C CA . ASP A 1 91 ? 20.947 -4.519 -14.312 1.00 89.75 91 ASP A CA 1
ATOM 757 C C . ASP A 1 91 ? 20.916 -3.742 -12.984 1.00 89.75 91 ASP A C 1
ATOM 759 O O . ASP A 1 91 ? 21.541 -2.693 -12.854 1.00 89.75 91 ASP A O 1
ATOM 763 N N . LEU A 1 92 ? 20.124 -4.210 -12.013 1.00 91.50 92 LEU A N 1
ATOM 764 C CA . LEU A 1 92 ? 19.931 -3.546 -10.722 1.00 91.50 92 LEU A CA 1
ATOM 765 C C . LEU A 1 92 ? 20.286 -4.461 -9.555 1.00 91.50 92 LEU A C 1
ATOM 767 O O . LEU A 1 92 ? 20.004 -5.661 -9.598 1.00 91.50 92 LEU A O 1
ATOM 771 N N . LEU A 1 93 ? 20.860 -3.873 -8.507 1.00 92.12 93 LEU A N 1
ATOM 772 C CA . LEU A 1 93 ? 21.061 -4.502 -7.203 1.00 92.12 93 LEU A CA 1
ATOM 773 C C . LEU A 1 93 ? 20.488 -3.617 -6.109 1.00 92.12 93 LEU A C 1
ATOM 775 O O . LEU A 1 93 ? 20.576 -2.386 -6.164 1.00 92.12 93 LEU A O 1
ATOM 779 N N . PHE A 1 94 ? 19.956 -4.279 -5.094 1.00 92.62 94 PHE A N 1
ATOM 780 C CA . PHE A 1 94 ? 19.289 -3.660 -3.968 1.00 92.62 94 PHE A CA 1
ATOM 781 C C . PHE A 1 94 ? 19.939 -4.134 -2.676 1.00 92.62 94 PHE A C 1
ATOM 783 O O . PHE A 1 94 ? 20.176 -5.329 -2.492 1.00 92.62 94 PHE A O 1
ATOM 790 N N . LYS A 1 95 ? 20.242 -3.187 -1.786 1.00 90.88 95 LYS A N 1
ATOM 791 C CA . LYS A 1 95 ? 20.752 -3.485 -0.445 1.00 90.88 95 LYS A CA 1
ATOM 792 C C . LYS A 1 95 ? 19.958 -2.721 0.599 1.00 90.88 95 LYS A C 1
ATOM 794 O O . LYS A 1 95 ? 20.001 -1.489 0.648 1.00 90.88 95 LYS A O 1
ATOM 799 N N . ALA A 1 96 ? 19.261 -3.456 1.452 1.00 88.44 96 ALA A N 1
ATOM 800 C CA . ALA A 1 96 ? 18.624 -2.907 2.635 1.00 88.44 96 ALA A CA 1
ATOM 801 C C . ALA A 1 96 ? 19.655 -2.318 3.604 1.00 88.44 96 ALA A C 1
ATOM 803 O O . ALA A 1 96 ? 20.760 -2.841 3.752 1.00 88.44 96 ALA A O 1
ATOM 804 N N . ASN A 1 97 ? 19.264 -1.262 4.322 1.00 71.56 97 ASN A N 1
ATOM 805 C CA . ASN A 1 97 ? 19.927 -0.839 5.556 1.00 71.56 97 ASN A CA 1
ATOM 806 C C . ASN A 1 97 ? 21.453 -0.642 5.438 1.00 71.56 97 ASN A C 1
ATOM 808 O O . ASN A 1 97 ? 22.190 -1.014 6.351 1.00 71.56 97 ASN A O 1
ATOM 812 N N . GLY A 1 98 ? 21.943 -0.058 4.335 1.00 63.97 98 GLY A N 1
ATOM 813 C CA . GLY A 1 98 ? 23.376 0.223 4.171 1.00 63.97 98 GLY A CA 1
ATOM 814 C C . GLY A 1 98 ? 23.911 1.291 5.136 1.00 63.97 98 GLY A C 1
ATOM 815 O O . GLY A 1 98 ? 23.337 1.518 6.196 1.00 63.97 98 GLY A O 1
ATOM 816 N N . LEU A 1 99 ? 25.013 1.974 4.800 1.00 5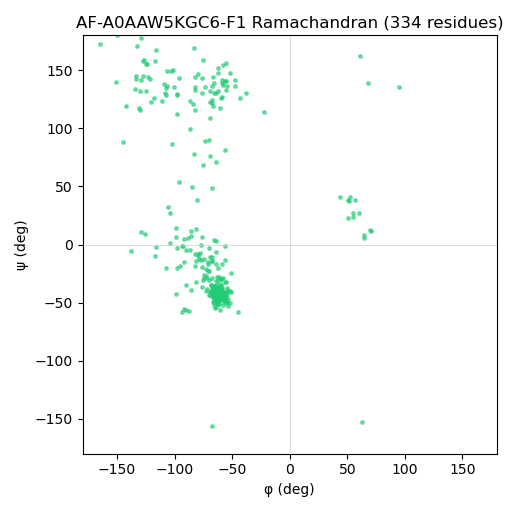4.09 99 LEU A N 1
ATOM 817 C CA . LEU A 1 99 ? 25.820 2.777 5.750 1.00 54.09 99 LEU A CA 1
ATOM 818 C C . LEU A 1 99 ? 25.037 3.788 6.618 1.00 54.09 99 LEU A C 1
ATOM 820 O O . LEU A 1 99 ? 25.479 4.144 7.706 1.00 54.09 99 LEU A O 1
ATOM 824 N N . SER A 1 100 ? 23.863 4.237 6.170 1.00 56.09 100 SER A N 1
ATOM 825 C CA . SER A 1 100 ? 23.009 5.179 6.897 1.00 56.09 100 SER A CA 1
ATOM 826 C C . SER A 1 100 ? 21.852 4.549 7.695 1.00 56.09 100 SER A C 1
ATOM 828 O O . SER A 1 100 ? 21.138 5.299 8.366 1.00 56.09 100 SER A O 1
ATOM 830 N N . LYS A 1 101 ? 21.659 3.218 7.640 1.00 58.78 101 LYS A N 1
ATOM 831 C CA . LYS A 1 101 ? 20.489 2.463 8.149 1.00 58.78 101 LYS A CA 1
ATOM 832 C C . LYS A 1 101 ? 19.143 3.022 7.666 1.00 58.78 101 LYS A C 1
ATOM 834 O O . LYS A 1 101 ? 18.193 3.144 8.435 1.00 58.78 101 LYS A O 1
ATOM 839 N N . LYS A 1 102 ? 19.072 3.470 6.410 1.00 66.69 102 LYS A N 1
ATOM 840 C CA . LYS A 1 102 ? 17.875 4.119 5.857 1.00 66.69 102 LYS A CA 1
ATOM 841 C C . LYS A 1 102 ? 17.516 3.494 4.516 1.00 66.69 102 LYS A C 1
ATOM 843 O O . LYS A 1 102 ? 18.273 3.642 3.566 1.00 66.69 102 LYS A O 1
ATOM 848 N N . GLY A 1 103 ? 16.336 2.880 4.445 1.00 81.44 103 GLY A N 1
ATOM 849 C CA . GLY A 1 103 ? 15.734 2.421 3.193 1.00 81.44 103 GLY A CA 1
ATOM 850 C C . GLY A 1 103 ? 16.545 1.344 2.470 1.00 81.44 103 GLY A C 1
ATOM 851 O O . GLY A 1 103 ? 17.285 0.578 3.090 1.00 81.44 103 GLY A O 1
ATOM 852 N N . ILE A 1 104 ? 16.387 1.305 1.149 1.00 90.88 104 ILE A N 1
ATOM 853 C CA . ILE A 1 104 ? 17.065 0.367 0.252 1.00 90.88 104 ILE A CA 1
ATOM 854 C C . ILE A 1 104 ? 17.935 1.177 -0.706 1.00 90.88 104 ILE A C 1
ATOM 856 O O . ILE A 1 104 ? 17.466 2.107 -1.361 1.00 90.88 104 ILE A O 1
ATOM 860 N N . MET A 1 105 ? 19.217 0.849 -0.768 1.00 90.81 105 MET A N 1
ATOM 861 C CA . MET A 1 105 ? 20.163 1.466 -1.693 1.00 90.81 105 MET A CA 1
ATOM 862 C C . MET A 1 105 ? 20.057 0.791 -3.059 1.00 90.81 105 MET A C 1
ATOM 864 O O . MET A 1 105 ? 19.996 -0.437 -3.127 1.00 90.81 105 MET A O 1
ATOM 868 N N . VAL A 1 106 ? 20.043 1.593 -4.126 1.00 91.56 106 VAL A N 1
ATOM 869 C CA . VAL A 1 106 ? 19.942 1.121 -5.513 1.00 91.56 106 VAL A CA 1
ATOM 870 C C . VAL A 1 106 ? 21.284 1.282 -6.223 1.00 91.56 106 VAL A C 1
ATOM 872 O O . VAL A 1 106 ? 21.855 2.378 -6.257 1.00 91.56 106 VAL A O 1
ATOM 875 N N . TYR A 1 107 ? 21.752 0.199 -6.837 1.00 89.31 107 TYR A N 1
ATOM 876 C CA . TYR A 1 107 ? 22.991 0.130 -7.614 1.00 89.31 107 TYR A CA 1
ATOM 877 C C . TYR A 1 107 ? 22.716 -0.437 -9.007 1.00 89.31 107 TYR A C 1
ATOM 879 O O . TYR A 1 107 ? 21.750 -1.178 -9.189 1.00 89.31 107 TYR A O 1
ATOM 887 N N . ARG A 1 108 ? 23.604 -0.170 -9.973 1.00 87.31 108 ARG A N 1
ATOM 888 C CA . ARG A 1 108 ? 23.694 -0.995 -11.191 1.00 87.31 108 ARG A CA 1
ATOM 889 C C . ARG A 1 108 ? 24.781 -2.051 -11.044 1.00 87.31 108 ARG A C 1
ATOM 891 O O . ARG A 1 108 ? 25.831 -1.748 -10.472 1.00 87.31 108 ARG A O 1
ATOM 898 N N . LYS A 1 109 ? 24.589 -3.264 -11.584 1.00 83.81 109 LYS A N 1
ATOM 899 C CA . LYS A 1 109 ? 25.605 -4.334 -11.456 1.00 83.81 109 LYS A CA 1
ATOM 900 C C . LYS A 1 109 ? 26.881 -3.953 -12.202 1.00 83.81 109 LYS A C 1
ATOM 902 O O . LYS A 1 109 ? 27.971 -4.193 -11.690 1.00 83.81 109 LYS A O 1
ATOM 907 N N . LYS A 1 110 ? 26.751 -3.297 -13.364 1.00 83.19 110 LYS A N 1
ATOM 908 C CA . LYS A 1 110 ? 27.888 -2.943 -14.233 1.00 83.19 110 LYS A CA 1
ATOM 909 C C . LYS A 1 110 ? 28.945 -2.035 -13.595 1.00 83.19 110 LYS A C 1
ATOM 911 O O . LYS A 1 110 ? 30.128 -2.216 -13.852 1.00 83.19 110 LYS A O 1
ATOM 916 N N . ASP A 1 111 ? 28.530 -1.034 -12.819 1.00 83.88 111 ASP A N 1
ATOM 917 C CA . ASP A 1 111 ? 29.425 0.004 -12.285 1.00 83.88 111 ASP A CA 1
ATOM 918 C C . ASP A 1 111 ? 29.504 -0.009 -10.757 1.00 83.88 111 ASP A C 1
ATOM 920 O O . ASP A 1 111 ? 30.355 0.675 -10.189 1.00 83.88 111 ASP A O 1
ATOM 924 N N . LYS A 1 112 ? 28.633 -0.788 -10.097 1.00 79.00 112 LYS A N 1
ATOM 925 C CA . LYS A 1 112 ? 28.493 -0.880 -8.637 1.00 79.00 112 LYS A CA 1
ATOM 926 C C . LYS A 1 112 ? 28.364 0.493 -7.967 1.00 79.00 112 LYS A C 1
ATOM 928 O O . LYS A 1 112 ? 28.650 0.641 -6.779 1.00 79.00 112 LYS A O 1
ATOM 933 N N . LYS A 1 113 ? 27.928 1.510 -8.718 1.00 81.31 113 LYS A N 1
ATOM 934 C CA . LYS A 1 113 ? 27.770 2.871 -8.221 1.00 81.31 113 LYS A CA 1
ATOM 935 C C . LYS A 1 113 ? 26.433 2.981 -7.507 1.00 81.31 113 LYS A C 1
ATOM 937 O O . LYS A 1 113 ? 25.403 2.567 -8.033 1.00 81.31 113 LYS A O 1
ATOM 942 N N . GLU A 1 114 ? 26.451 3.576 -6.322 1.00 84.25 114 GLU A N 1
ATOM 943 C CA . GLU A 1 114 ? 25.227 3.977 -5.639 1.00 84.25 114 GLU A CA 1
ATOM 944 C C . GLU A 1 114 ? 24.558 5.119 -6.414 1.00 84.25 114 GLU A C 1
ATOM 946 O O . GLU A 1 114 ? 25.183 6.151 -6.684 1.00 84.25 114 GLU A O 1
ATOM 951 N N . TYR A 1 115 ? 23.292 4.927 -6.784 1.00 84.81 115 TYR A N 1
ATOM 952 C CA . TYR A 1 115 ? 22.512 5.936 -7.500 1.00 84.81 115 TYR A CA 1
ATOM 953 C C . TYR A 1 115 ? 21.695 6.794 -6.534 1.00 84.81 115 TYR A C 1
ATOM 955 O O . TYR A 1 115 ? 21.849 8.011 -6.515 1.00 84.81 115 TYR A O 1
ATOM 963 N N . PHE A 1 116 ? 20.826 6.163 -5.743 1.00 88.69 116 PHE A N 1
ATOM 964 C CA . PHE A 1 116 ? 19.980 6.817 -4.742 1.00 88.69 116 PHE A CA 1
ATOM 965 C C . PHE A 1 116 ? 19.405 5.780 -3.768 1.00 88.69 116 PHE A C 1
ATOM 967 O O . PHE A 1 116 ? 19.537 4.568 -3.952 1.00 88.69 116 PHE A O 1
ATOM 974 N N . THR A 1 117 ? 18.737 6.270 -2.725 1.00 89.06 117 THR A N 1
ATOM 975 C CA . THR A 1 117 ? 17.990 5.450 -1.769 1.00 89.06 117 THR A CA 1
ATOM 976 C C . THR A 1 117 ? 16.500 5.484 -2.093 1.00 89.06 117 THR A C 1
ATOM 978 O O . THR A 1 117 ? 15.934 6.560 -2.318 1.00 89.06 117 THR A O 1
ATOM 981 N N . ILE A 1 118 ? 15.851 4.323 -2.055 1.00 89.50 118 ILE A N 1
ATOM 982 C CA . ILE A 1 118 ? 14.393 4.197 -2.081 1.00 89.50 118 ILE A CA 1
ATOM 983 C C . ILE A 1 118 ? 13.848 3.896 -0.683 1.00 89.50 118 ILE A C 1
ATOM 985 O O . ILE A 1 118 ? 14.500 3.270 0.155 1.00 89.50 118 ILE A O 1
ATOM 989 N N . HIS A 1 119 ? 12.633 4.360 -0.433 1.00 87.62 119 HIS A N 1
ATOM 990 C CA . HIS A 1 119 ? 11.883 4.161 0.794 1.00 87.62 119 HIS A CA 1
ATOM 991 C C . HIS A 1 119 ? 10.569 3.456 0.463 1.00 87.62 119 HIS A C 1
ATOM 993 O O . HIS A 1 119 ? 9.965 3.731 -0.580 1.00 87.62 119 HIS A O 1
ATOM 999 N N . SER A 1 120 ? 10.143 2.556 1.347 1.00 88.25 120 SER A N 1
ATOM 1000 C CA . SER A 1 120 ? 8.805 1.989 1.255 1.00 88.25 120 SER A CA 1
ATOM 1001 C C . SER A 1 120 ? 7.800 2.969 1.833 1.00 88.25 120 SER A C 1
ATOM 1003 O O . SER A 1 120 ? 8.074 3.681 2.787 1.00 88.25 120 SER A O 1
ATOM 1005 N N . ASP A 1 121 ? 6.622 2.959 1.250 1.00 86.44 121 ASP A N 1
ATOM 1006 C CA . ASP A 1 121 ? 5.377 3.409 1.840 1.00 86.44 121 ASP A CA 1
ATOM 1007 C C . ASP A 1 121 ? 4.449 2.196 1.949 1.00 86.44 121 ASP A C 1
ATOM 1009 O O . ASP A 1 121 ? 4.736 1.151 1.346 1.00 86.44 121 ASP A O 1
ATOM 1013 N N . GLN A 1 122 ? 3.354 2.310 2.692 1.00 86.44 122 GLN A N 1
ATOM 1014 C CA . GLN A 1 122 ? 2.385 1.228 2.832 1.00 86.44 122 GLN A CA 1
ATOM 1015 C C . GLN A 1 122 ? 1.059 1.546 2.153 1.00 86.44 122 GLN A C 1
ATOM 1017 O O . GLN A 1 122 ? 0.353 2.500 2.472 1.00 86.44 122 GLN A O 1
ATOM 1022 N N . LEU A 1 123 ? 0.676 0.652 1.252 1.00 84.94 123 LEU A N 1
ATOM 1023 C CA . LEU A 1 123 ? -0.681 0.477 0.792 1.00 84.94 123 LEU A CA 1
ATOM 1024 C C . LEU A 1 123 ? -1.580 0.137 1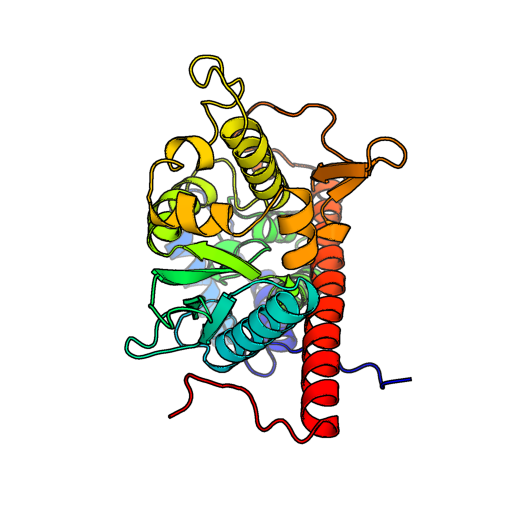.974 1.00 84.94 123 LEU A C 1
ATOM 1026 O O . LEU A 1 123 ? -1.240 -0.627 2.877 1.00 84.94 123 LEU A O 1
ATOM 1030 N N . GLY A 1 124 ? -2.780 0.692 1.925 1.00 76.44 124 GLY A N 1
ATOM 1031 C CA . GLY A 1 124 ? -3.755 0.565 2.990 1.00 76.44 124 GLY A CA 1
ATOM 1032 C C . GLY A 1 124 ? -3.684 1.745 3.949 1.00 76.44 124 GLY A C 1
ATOM 1033 O O . GLY A 1 124 ? -2.623 2.202 4.357 1.00 76.44 124 GLY A O 1
ATOM 1034 N N . PHE A 1 125 ? -4.859 2.251 4.302 1.00 87.38 125 PHE A N 1
ATOM 1035 C CA . PHE A 1 125 ? -5.013 3.476 5.077 1.00 87.38 125 PHE A CA 1
ATOM 1036 C C . PHE A 1 125 ? -4.301 3.425 6.427 1.00 87.38 125 PHE A C 1
ATOM 1038 O O . PHE A 1 125 ? -4.119 2.351 7.003 1.00 87.38 125 PHE A O 1
ATOM 1045 N N . SER A 1 126 ? -3.935 4.599 6.947 1.00 86.38 126 SER A N 1
ATOM 1046 C CA . SER A 1 126 ? -3.348 4.736 8.282 1.00 86.38 126 SER A CA 1
ATOM 1047 C C . SER A 1 126 ? -4.154 3.952 9.317 1.00 86.38 126 SER A C 1
ATOM 1049 O O . SER A 1 126 ? -5.383 3.993 9.297 1.00 86.38 126 SER A O 1
ATOM 1051 N N . ALA A 1 127 ? -3.450 3.247 10.202 1.00 89.62 127 ALA A N 1
ATOM 1052 C CA . ALA A 1 127 ? -4.029 2.354 11.205 1.00 89.62 127 ALA A CA 1
ATOM 1053 C C . ALA A 1 127 ? -3.572 2.691 12.635 1.00 89.62 127 ALA A C 1
ATOM 1055 O O . ALA A 1 127 ? -3.861 1.953 13.580 1.00 89.62 127 ALA A O 1
ATOM 1056 N N . VAL A 1 128 ? -2.888 3.824 12.822 1.00 89.56 128 VAL A N 1
ATOM 1057 C CA . VAL A 1 128 ? -2.461 4.285 14.147 1.00 89.56 128 VAL A CA 1
ATOM 1058 C C . VAL A 1 128 ? -3.677 4.482 15.067 1.00 89.56 128 VAL A C 1
ATOM 1060 O O . VAL A 1 128 ? -4.681 5.038 14.630 1.00 89.56 128 VAL A O 1
ATOM 1063 N N . PRO A 1 129 ? -3.623 4.099 16.356 1.00 91.25 129 PRO A N 1
ATOM 1064 C CA . PRO A 1 129 ? -4.815 4.074 17.216 1.00 91.25 129 PRO A CA 1
ATOM 1065 C C . PRO A 1 129 ? -5.584 5.403 17.299 1.00 91.25 129 PRO A C 1
ATOM 1067 O O . PRO A 1 129 ? -6.802 5.431 17.419 1.00 91.25 129 PRO A O 1
ATOM 1070 N N . TRP A 1 130 ? -4.902 6.544 17.202 1.00 89.50 130 TRP A N 1
ATOM 1071 C CA . TRP A 1 130 ? -5.568 7.840 17.332 1.00 89.50 130 TRP A CA 1
ATOM 1072 C C . TRP A 1 130 ? -6.479 8.201 16.144 1.00 89.50 130 TRP A C 1
ATOM 1074 O O . TRP A 1 130 ? -7.314 9.093 16.300 1.00 89.50 130 TRP A O 1
ATOM 1084 N N . ILE A 1 131 ? -6.380 7.525 14.989 1.00 91.06 131 ILE A N 1
ATOM 1085 C CA . ILE A 1 131 ? -7.248 7.827 13.837 1.00 91.06 131 ILE A CA 1
ATOM 1086 C C . ILE A 1 131 ? -8.731 7.643 14.155 1.00 91.06 131 ILE A C 1
ATOM 1088 O O . ILE A 1 131 ? -9.554 8.345 13.577 1.00 91.06 131 ILE A O 1
ATOM 1092 N N . TYR A 1 132 ? -9.071 6.730 15.076 1.00 93.62 132 TYR A N 1
ATOM 1093 C CA . TYR A 1 132 ? -10.452 6.361 15.418 1.00 93.62 132 TYR A CA 1
ATOM 1094 C C . TYR A 1 132 ? -11.215 7.462 16.162 1.00 93.62 132 TYR A C 1
ATOM 1096 O O . TYR A 1 132 ? -12.398 7.328 16.446 1.00 93.62 132 TYR A O 1
ATOM 1104 N N . PHE A 1 133 ? -10.542 8.573 16.460 1.00 93.31 133 PHE A N 1
ATOM 1105 C CA . PHE A 1 133 ? -11.143 9.791 16.995 1.00 93.31 133 PHE A CA 1
ATOM 1106 C C . PHE A 1 133 ? -11.376 10.839 15.898 1.00 93.31 133 PHE A C 1
ATOM 1108 O O . PHE A 1 133 ? -11.756 11.965 16.200 1.00 93.31 133 PHE A O 1
ATOM 1115 N N . SER A 1 134 ? -11.151 10.509 14.622 1.00 89.62 134 SER A N 1
ATOM 1116 C CA . SER A 1 134 ? -11.340 11.415 13.490 1.00 89.62 134 SER A CA 1
ATOM 1117 C C . SER A 1 134 ? -12.085 10.741 12.344 1.00 89.62 134 SER A C 1
ATOM 1119 O O . SER A 1 134 ? -11.707 9.667 11.889 1.00 89.62 134 SER A O 1
ATOM 1121 N N . ASN A 1 135 ? -13.080 11.422 11.781 1.00 85.19 135 ASN A N 1
ATOM 1122 C CA . ASN A 1 135 ? -13.788 10.972 10.578 1.00 85.19 135 ASN A CA 1
ATOM 1123 C C . ASN A 1 135 ? -12.988 11.187 9.276 1.00 85.19 135 ASN A C 1
ATOM 1125 O O . ASN A 1 135 ? -13.505 10.966 8.187 1.00 85.19 135 ASN A O 1
ATOM 1129 N N . LYS A 1 136 ? -11.726 11.623 9.358 1.00 83.31 136 LYS A N 1
ATOM 1130 C CA . LYS A 1 136 ? -10.877 11.854 8.178 1.00 83.31 136 LYS A CA 1
ATOM 1131 C C . LYS A 1 136 ? -10.347 10.563 7.558 1.00 83.31 136 LYS A C 1
ATOM 1133 O O . LYS A 1 136 ? -9.925 10.596 6.410 1.00 83.31 136 LYS A O 1
ATOM 1138 N N . TYR A 1 137 ? -10.354 9.459 8.304 1.00 87.62 137 TYR A N 1
ATOM 1139 C CA . TYR A 1 137 ? -9.719 8.205 7.904 1.00 87.62 137 TYR A CA 1
ATOM 1140 C C . TYR A 1 137 ? -10.761 7.149 7.524 1.00 87.62 137 TYR A C 1
ATOM 1142 O O . TYR A 1 137 ? -11.714 6.954 8.283 1.00 87.62 137 TYR A O 1
ATOM 1150 N N . PRO A 1 138 ? -10.588 6.424 6.402 1.00 90.31 138 PRO A N 1
ATOM 1151 C CA . PRO A 1 138 ? -11.512 5.367 5.983 1.00 90.31 138 PRO A CA 1
ATOM 1152 C C . PRO A 1 138 ? -11.761 4.291 7.047 1.00 90.31 138 PRO A C 1
ATOM 1154 O O . PRO A 1 138 ? -12.915 3.957 7.297 1.00 90.31 138 PRO A O 1
ATOM 1157 N N . LEU A 1 139 ? -10.716 3.809 7.736 1.00 93.38 139 LEU A N 1
ATOM 1158 C CA . LEU A 1 139 ? -10.873 2.786 8.785 1.00 93.38 139 LEU A CA 1
ATOM 1159 C C . LEU A 1 139 ? -11.709 3.298 9.963 1.00 93.38 139 LEU A C 1
ATOM 1161 O O . LEU A 1 139 ? -12.581 2.593 10.462 1.00 93.38 139 LEU A O 1
ATOM 1165 N N . SER A 1 140 ? -11.474 4.549 10.369 1.00 93.06 140 SER A N 1
ATOM 1166 C CA . SER A 1 140 ? -12.232 5.205 11.435 1.00 93.06 140 SER A CA 1
ATOM 1167 C C . SER A 1 140 ? -13.699 5.393 11.058 1.00 93.06 140 SER A C 1
ATOM 1169 O O . SER A 1 140 ? -14.581 5.066 11.844 1.00 93.06 140 SER A O 1
ATOM 1171 N N . ARG A 1 141 ? -13.979 5.844 9.829 1.00 92.25 141 ARG A N 1
ATOM 1172 C CA . ARG A 1 141 ? -15.355 6.004 9.340 1.00 92.25 141 ARG A CA 1
ATOM 1173 C C . ARG A 1 141 ? -16.098 4.682 9.246 1.00 92.25 141 ARG A C 1
ATOM 1175 O O . ARG A 1 141 ? -17.224 4.609 9.717 1.00 92.25 141 ARG A O 1
ATOM 1182 N N . TYR A 1 142 ? -15.465 3.644 8.703 1.00 95.06 142 TYR A N 1
ATOM 1183 C CA . TYR A 1 142 ? -16.066 2.312 8.657 1.00 95.06 142 TYR A CA 1
ATOM 1184 C C . TYR A 1 142 ? -16.396 1.815 10.069 1.00 95.06 142 TYR A C 1
ATOM 1186 O O . TYR A 1 142 ? -17.503 1.346 10.329 1.00 95.06 142 TYR A O 1
ATOM 1194 N N . PHE A 1 143 ? -15.459 1.990 11.007 1.00 95.81 143 PHE A N 1
ATOM 1195 C CA . PHE A 1 143 ? -15.684 1.637 12.403 1.00 95.81 143 PHE A CA 1
ATOM 1196 C C . PHE A 1 143 ? -16.836 2.431 13.033 1.00 95.81 143 PHE A C 1
ATOM 1198 O O . PHE A 1 143 ? -17.667 1.848 13.720 1.00 95.81 143 PHE A O 1
ATOM 1205 N N . GLU A 1 144 ? -16.918 3.736 12.770 1.00 93.81 144 GLU A N 1
ATOM 1206 C CA . GLU A 1 144 ? -17.965 4.632 13.276 1.00 93.81 144 GLU A CA 1
ATOM 1207 C C . GLU A 1 144 ? -19.354 4.321 12.700 1.00 93.81 144 GLU A C 1
ATOM 1209 O O . GLU A 1 144 ? -20.346 4.429 13.419 1.00 93.81 144 GLU A O 1
ATOM 1214 N N . MET A 1 145 ? -19.434 3.917 11.430 1.00 93.19 145 MET A N 1
ATOM 1215 C CA . MET A 1 145 ? -20.687 3.524 10.773 1.00 93.19 145 MET A CA 1
ATOM 1216 C C . MET A 1 145 ? -21.239 2.200 11.316 1.00 93.19 145 MET A C 1
ATOM 1218 O O . MET A 1 145 ? -22.449 2.005 11.334 1.00 93.19 145 MET A O 1
ATOM 1222 N N . GLN A 1 146 ? -20.362 1.293 11.758 1.00 94.50 146 GLN A N 1
ATOM 1223 C CA . GLN A 1 146 ? -20.741 -0.052 12.205 1.00 94.50 146 GLN A CA 1
ATOM 1224 C C . GLN A 1 146 ? -20.855 -0.197 13.727 1.00 94.50 146 GLN A C 1
ATOM 1226 O O . GLN A 1 146 ? -21.769 -0.858 14.219 1.00 94.50 146 GLN A O 1
ATOM 1231 N N . LYS A 1 147 ? -19.903 0.372 14.479 1.00 92.69 147 LYS A N 1
ATOM 1232 C CA . LYS A 1 147 ? -19.787 0.320 15.951 1.00 92.69 147 LYS A CA 1
ATOM 1233 C C . LYS A 1 147 ? -20.041 -1.055 16.576 1.00 92.69 147 LYS A C 1
ATOM 1235 O O . LYS A 1 147 ? -20.649 -1.170 17.640 1.00 92.69 147 LYS A O 1
ATOM 1240 N N . ASN A 1 148 ? -19.544 -2.112 15.943 1.00 96.31 148 ASN A N 1
ATOM 1241 C CA . ASN A 1 148 ? -19.762 -3.488 16.381 1.00 96.31 148 ASN A CA 1
ATOM 1242 C C . ASN A 1 148 ? -18.460 -4.310 16.405 1.00 96.31 148 ASN A C 1
ATOM 1244 O O . ASN A 1 148 ? -17.383 -3.854 15.999 1.00 96.31 148 ASN A O 1
ATOM 1248 N N . LYS A 1 149 ? -18.536 -5.522 16.967 1.00 97.12 149 LYS A N 1
ATOM 1249 C CA . LYS A 1 149 ? -17.365 -6.394 17.172 1.00 97.12 149 LYS A CA 1
ATOM 1250 C C . LYS A 1 149 ? -16.869 -6.992 15.856 1.00 97.12 149 LYS A C 1
ATOM 1252 O O . LYS A 1 149 ? -15.681 -7.290 15.728 1.00 97.12 149 LYS A O 1
ATOM 1257 N N . GLU A 1 150 ? -17.763 -7.151 14.894 1.00 97.25 150 GLU A N 1
ATOM 1258 C CA . GLU A 1 150 ? -17.514 -7.669 13.556 1.00 97.25 150 GLU A CA 1
ATOM 1259 C C . GLU A 1 150 ? -16.649 -6.683 12.765 1.00 97.25 150 GLU A C 1
ATOM 1261 O O . GLU A 1 150 ? -15.645 -7.080 12.176 1.00 97.25 150 GLU A O 1
ATOM 1266 N N . ALA A 1 151 ? -16.944 -5.384 12.850 1.00 97.12 151 ALA A N 1
ATOM 1267 C CA . ALA A 1 151 ? -16.118 -4.325 12.283 1.00 97.12 151 ALA A CA 1
ATOM 1268 C C . ALA A 1 151 ? -14.732 -4.270 12.936 1.00 97.12 151 ALA A C 1
ATOM 1270 O O . ALA A 1 151 ? -13.733 -4.133 12.234 1.00 97.12 151 ALA A O 1
ATOM 1271 N N . ALA A 1 152 ? -14.644 -4.448 14.259 1.00 97.06 152 ALA A N 1
ATOM 1272 C CA . ALA A 1 152 ? -13.356 -4.538 14.950 1.00 97.06 152 ALA A CA 1
ATOM 1273 C C . ALA A 1 152 ? -12.512 -5.733 14.468 1.00 97.06 152 ALA A C 1
ATOM 1275 O O . ALA A 1 152 ? -11.302 -5.603 14.282 1.00 97.06 152 ALA A O 1
ATOM 1276 N N . GLN A 1 153 ? -13.144 -6.892 14.254 1.00 97.69 153 GLN A N 1
ATOM 1277 C CA . GLN A 1 153 ? -12.482 -8.074 13.699 1.00 97.69 153 GLN A CA 1
ATOM 1278 C C . GLN A 1 153 ? -12.000 -7.814 12.268 1.00 97.69 153 GLN A C 1
ATOM 1280 O O . GLN A 1 153 ? -10.826 -8.027 11.976 1.00 97.69 153 GLN A O 1
ATOM 1285 N N . PHE A 1 154 ? -12.888 -7.303 11.415 1.00 98.06 154 PHE A N 1
ATOM 1286 C CA . PHE A 1 154 ? -12.588 -6.981 10.026 1.00 98.06 154 PHE A CA 1
ATOM 1287 C C . PHE A 1 154 ? -11.411 -6.009 9.896 1.00 98.06 154 PHE A C 1
ATOM 1289 O O . PHE A 1 154 ? -10.487 -6.260 9.131 1.00 98.06 154 PHE A O 1
ATOM 1296 N N . LEU A 1 155 ? -11.404 -4.924 10.673 1.00 97.38 155 LEU A N 1
ATOM 1297 C CA . LEU A 1 155 ? -10.332 -3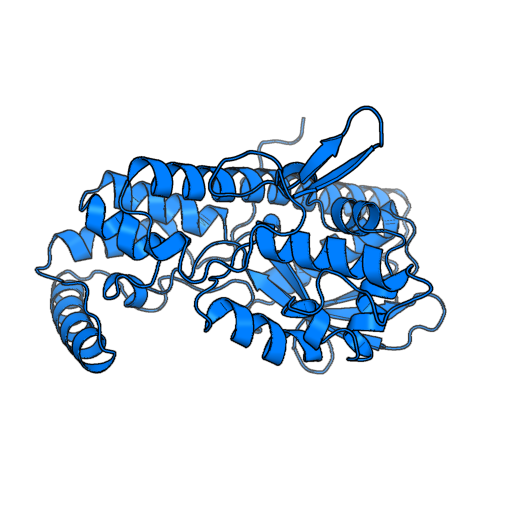.932 10.623 1.00 97.38 155 LEU A CA 1
ATOM 1298 C C . LEU A 1 155 ? -8.997 -4.486 11.128 1.00 97.38 155 LEU A C 1
ATOM 1300 O O . LEU A 1 155 ? -7.958 -4.160 10.562 1.00 97.38 155 LEU A O 1
ATOM 1304 N N . ALA A 1 156 ? -9.000 -5.349 12.148 1.00 96.31 156 ALA A N 1
ATOM 1305 C CA . ALA A 1 156 ? -7.776 -6.018 12.587 1.00 96.31 156 ALA A CA 1
ATOM 1306 C C . ALA A 1 156 ? -7.203 -6.939 11.493 1.00 96.31 156 ALA A C 1
ATOM 1308 O O . ALA A 1 156 ? -5.989 -6.969 11.295 1.00 96.31 156 ALA A O 1
ATOM 1309 N N . ASP A 1 157 ? -8.068 -7.649 10.762 1.00 96.56 157 ASP A N 1
ATOM 1310 C CA . ASP A 1 157 ? -7.672 -8.487 9.624 1.00 96.56 157 ASP A CA 1
ATOM 1311 C C . ASP A 1 157 ? -7.169 -7.658 8.443 1.00 96.56 157 ASP A C 1
ATOM 1313 O O . ASP A 1 157 ? -6.139 -7.988 7.853 1.00 96.56 157 ASP A O 1
ATOM 1317 N N . TYR A 1 158 ? -7.848 -6.549 8.148 1.00 96.50 158 TYR A N 1
ATOM 1318 C CA . TYR A 1 158 ? -7.448 -5.597 7.121 1.00 96.50 158 TYR A CA 1
ATOM 1319 C C . TYR A 1 158 ? -6.046 -5.053 7.384 1.00 96.50 158 TYR A C 1
ATOM 1321 O O . TYR A 1 158 ? -5.189 -5.118 6.503 1.00 96.50 158 TYR A O 1
ATOM 1329 N N . VAL A 1 159 ? -5.787 -4.542 8.593 1.00 94.94 159 VAL A N 1
ATOM 1330 C CA . VAL A 1 159 ? -4.480 -3.956 8.919 1.00 94.94 159 VAL A CA 1
ATOM 1331 C C . VAL A 1 159 ? -3.399 -5.029 8.865 1.00 94.94 159 VAL A C 1
ATOM 1333 O O . VAL A 1 159 ? -2.412 -4.845 8.165 1.00 94.94 159 VAL A O 1
ATOM 1336 N N . LEU A 1 160 ? -3.623 -6.191 9.485 1.00 93.81 160 LEU A N 1
ATOM 1337 C CA . LEU A 1 160 ? -2.653 -7.287 9.447 1.00 93.81 160 LEU A CA 1
ATOM 1338 C C . LEU A 1 160 ? -2.306 -7.706 8.009 1.00 93.81 160 LEU A C 1
ATOM 1340 O O . LEU A 1 160 ? -1.145 -7.936 7.696 1.00 93.81 160 LEU A O 1
ATOM 1344 N N . THR A 1 161 ? -3.309 -7.801 7.136 1.00 93.81 161 THR A N 1
ATOM 1345 C CA . THR A 1 161 ? -3.114 -8.230 5.744 1.00 93.81 161 THR A CA 1
ATOM 1346 C C . THR A 1 161 ? -2.400 -7.164 4.919 1.00 93.81 161 THR A C 1
ATOM 1348 O O . THR A 1 161 ? -1.559 -7.488 4.085 1.00 93.81 161 THR A O 1
ATOM 1351 N N . THR A 1 162 ? -2.718 -5.888 5.147 1.00 93.81 162 THR A N 1
ATOM 1352 C CA . THR A 1 162 ? -2.168 -4.779 4.355 1.00 93.81 162 THR A CA 1
ATOM 1353 C C . THR A 1 162 ? -0.767 -4.347 4.783 1.00 93.81 162 THR A C 1
ATOM 1355 O O . THR A 1 162 ? -0.101 -3.671 4.009 1.00 93.81 162 THR A O 1
ATOM 1358 N N . ARG A 1 163 ? -0.286 -4.767 5.962 1.00 92.62 163 ARG A N 1
ATOM 1359 C CA . ARG A 1 163 ? 1.080 -4.515 6.467 1.00 92.62 163 ARG A CA 1
ATOM 1360 C C . ARG A 1 163 ? 2.043 -5.668 6.190 1.00 92.62 163 ARG A C 1
ATOM 1362 O O . ARG A 1 163 ? 2.684 -6.207 7.090 1.00 92.62 163 ARG A O 1
ATOM 1369 N N . THR A 1 164 ? 2.113 -6.050 4.923 1.00 94.38 164 THR A N 1
ATOM 1370 C CA . THR A 1 164 ? 2.936 -7.152 4.399 1.00 94.38 164 THR A CA 1
ATOM 1371 C C . THR A 1 164 ? 3.767 -6.660 3.207 1.00 94.38 164 THR A C 1
ATOM 1373 O O . THR A 1 164 ? 3.630 -5.504 2.801 1.00 94.38 164 THR A O 1
ATOM 1376 N N . LEU A 1 165 ? 4.625 -7.501 2.613 1.00 95.00 165 LEU A N 1
ATOM 1377 C CA . LEU A 1 165 ? 5.440 -7.101 1.452 1.00 95.00 165 LEU A CA 1
ATOM 1378 C C . LEU A 1 165 ? 4.600 -6.582 0.281 1.00 95.00 165 LEU A C 1
ATOM 1380 O O . LEU A 1 165 ? 4.917 -5.535 -0.279 1.00 95.00 165 LEU A O 1
ATOM 1384 N N . GLY A 1 166 ? 3.483 -7.234 -0.042 1.00 95.50 166 GLY A N 1
ATOM 1385 C CA . GLY A 1 166 ? 2.543 -6.784 -1.073 1.00 95.50 166 GLY A CA 1
ATOM 1386 C C . GLY A 1 166 ? 1.809 -5.494 -0.721 1.00 95.50 166 GLY A C 1
ATOM 1387 O O . GLY A 1 166 ? 1.188 -4.885 -1.595 1.00 95.50 166 GLY A O 1
ATOM 1388 N N . GLY A 1 167 ? 1.912 -5.042 0.528 1.00 93.81 167 GLY A N 1
ATOM 1389 C CA . GLY A 1 167 ? 1.514 -3.714 0.963 1.00 93.81 167 GLY A CA 1
ATOM 1390 C C . GLY A 1 167 ? 2.543 -2.637 0.627 1.00 93.81 167 GLY A C 1
ATOM 1391 O O . GLY A 1 167 ? 2.238 -1.468 0.763 1.00 93.81 167 GLY A O 1
ATOM 1392 N N . SER A 1 168 ? 3.749 -2.963 0.169 1.00 92.69 168 SER A N 1
ATOM 1393 C CA . SER A 1 168 ? 4.785 -1.955 -0.085 1.00 92.69 168 SER A CA 1
ATOM 1394 C C . SER A 1 168 ? 4.558 -1.150 -1.368 1.00 92.69 168 SER A C 1
ATOM 1396 O O . SER A 1 168 ? 4.157 -1.686 -2.403 1.00 92.69 168 SER A O 1
ATOM 1398 N N . PHE A 1 169 ? 4.885 0.138 -1.332 1.00 90.69 169 PHE A N 1
ATOM 1399 C CA . PHE A 1 169 ? 5.045 0.974 -2.521 1.00 90.69 169 PHE A CA 1
ATOM 1400 C C . PHE A 1 169 ? 6.375 1.723 -2.443 1.00 90.69 169 PHE A C 1
ATOM 1402 O O . PHE A 1 169 ? 6.691 2.293 -1.406 1.00 90.69 169 PHE A O 1
ATOM 1409 N N . LEU A 1 170 ? 7.173 1.723 -3.509 1.00 90.06 170 LEU A N 1
ATOM 1410 C CA . LEU A 1 170 ? 8.570 2.164 -3.447 1.00 90.06 170 LEU A CA 1
ATOM 1411 C C . LEU A 1 170 ? 8.791 3.508 -4.139 1.00 90.06 170 LEU A C 1
ATOM 1413 O O . LEU A 1 170 ? 8.414 3.702 -5.296 1.00 90.06 170 LEU A O 1
ATOM 1417 N N . TRP A 1 171 ? 9.465 4.416 -3.434 1.00 87.62 171 TRP A N 1
ATOM 1418 C CA . TRP A 1 171 ? 9.746 5.772 -3.898 1.00 87.62 171 TRP A CA 1
ATOM 1419 C C . TRP A 1 171 ? 11.202 6.154 -3.657 1.00 87.62 171 TRP A C 1
ATOM 1421 O O . TRP A 1 171 ? 11.716 5.879 -2.574 1.00 87.62 171 TRP A O 1
ATOM 1431 N N . PRO A 1 172 ? 11.855 6.893 -4.570 1.00 89.50 172 PRO A N 1
ATOM 1432 C CA . PRO A 1 172 ? 13.083 7.605 -4.232 1.00 89.50 172 PRO A CA 1
ATOM 1433 C C . PRO A 1 172 ? 12.863 8.510 -3.010 1.00 89.50 172 PRO A C 1
ATOM 1435 O O . PRO A 1 172 ? 11.850 9.209 -2.936 1.00 89.50 172 PRO A O 1
ATOM 1438 N N . GLU A 1 173 ? 13.797 8.545 -2.055 1.00 85.38 173 GLU A N 1
ATOM 1439 C CA . GLU A 1 173 ? 13.677 9.352 -0.820 1.00 85.38 173 GLU A CA 1
ATOM 1440 C C . GLU A 1 173 ? 13.453 10.850 -1.128 1.00 85.38 173 GLU A C 1
ATOM 1442 O O . GLU A 1 173 ? 12.726 11.542 -0.404 1.00 85.38 173 GLU A O 1
ATOM 1447 N N . THR A 1 174 ? 14.021 11.353 -2.230 1.00 84.88 174 THR A N 1
ATOM 1448 C CA . THR A 1 174 ? 13.821 12.726 -2.726 1.00 84.88 174 THR A CA 1
ATOM 1449 C C . THR A 1 174 ? 12.400 12.985 -3.225 1.00 84.88 174 THR A C 1
ATOM 1451 O O . THR A 1 174 ? 11.900 14.106 -3.109 1.00 84.88 174 THR A O 1
ATOM 1454 N N . LEU A 1 175 ? 11.716 11.951 -3.719 1.00 81.88 175 LEU A N 1
ATOM 1455 C CA . LEU A 1 175 ? 10.321 12.019 -4.139 1.00 81.88 175 LEU A CA 1
ATOM 1456 C C . LEU A 1 175 ? 9.366 11.787 -2.961 1.00 81.88 175 LEU A C 1
ATOM 1458 O O . LEU A 1 175 ? 8.378 12.511 -2.845 1.00 81.88 175 LEU A O 1
ATOM 1462 N N . TRP A 1 176 ? 9.685 10.859 -2.052 1.00 74.81 176 TRP A N 1
ATOM 1463 C CA . TRP A 1 176 ? 8.849 10.481 -0.904 1.00 74.81 176 TRP A CA 1
ATOM 1464 C C . TRP A 1 176 ? 8.414 11.694 -0.066 1.00 74.81 176 TRP A C 1
ATOM 1466 O O . TRP A 1 176 ? 7.221 11.904 0.151 1.00 74.81 176 TRP A O 1
ATOM 1476 N N . LYS A 1 177 ? 9.344 12.576 0.329 1.00 69.50 177 LYS A N 1
ATOM 1477 C CA . LYS A 1 177 ? 9.016 13.744 1.178 1.00 69.50 177 LYS A CA 1
ATOM 1478 C C . LYS A 1 177 ? 8.055 14.731 0.521 1.00 69.50 177 LYS A C 1
ATOM 1480 O O . LYS A 1 177 ? 7.263 15.359 1.220 1.00 69.50 177 LYS A O 1
ATOM 1485 N N . GLY A 1 178 ? 8.148 14.901 -0.795 1.00 70.00 178 GLY A N 1
ATOM 1486 C CA . GLY A 1 178 ? 7.313 15.834 -1.542 1.00 70.00 178 GLY A CA 1
ATOM 1487 C C . GLY A 1 178 ? 5.999 15.197 -1.976 1.00 70.00 178 GLY A C 1
ATOM 1488 O O . GLY A 1 178 ? 4.928 15.710 -1.661 1.00 70.00 178 GLY A O 1
ATOM 1489 N N . TYR A 1 179 ? 6.089 14.091 -2.712 1.00 73.88 179 TYR A N 1
ATOM 1490 C CA . TYR A 1 179 ? 4.961 13.405 -3.329 1.00 73.88 179 TYR A CA 1
ATOM 1491 C C . TYR A 1 179 ? 4.008 12.826 -2.292 1.00 73.88 179 TYR A C 1
ATOM 1493 O O . TYR A 1 179 ? 2.835 13.199 -2.291 1.00 73.88 179 TYR A O 1
ATOM 1501 N N . ASN A 1 180 ? 4.524 12.008 -1.368 1.00 67.75 180 ASN A N 1
ATOM 1502 C CA . ASN A 1 180 ? 3.691 11.324 -0.385 1.00 67.75 180 ASN A CA 1
ATOM 1503 C C . ASN A 1 180 ? 2.977 12.331 0.524 1.00 67.75 180 ASN A C 1
ATOM 1505 O O . ASN A 1 180 ? 1.755 12.328 0.634 1.00 67.75 180 ASN A O 1
ATOM 1509 N N . ARG A 1 181 ? 3.703 13.320 1.067 1.00 67.12 181 ARG A N 1
ATOM 1510 C CA . ARG A 1 181 ? 3.070 14.384 1.869 1.00 67.12 181 ARG A CA 1
ATOM 1511 C C . ARG A 1 181 ? 1.995 15.134 1.088 1.00 67.12 181 ARG A C 1
ATOM 1513 O O . ARG A 1 181 ? 0.933 15.408 1.635 1.00 67.12 181 ARG A O 1
ATOM 1520 N N . SER A 1 182 ? 2.234 15.456 -0.182 1.00 67.50 182 SER A N 1
ATOM 1521 C CA . SER A 1 182 ? 1.219 16.104 -1.016 1.00 67.50 182 SER A CA 1
ATOM 1522 C C . SER A 1 182 ? 0.051 15.204 -1.406 1.00 67.50 182 SER A C 1
ATOM 1524 O O . SER A 1 182 ? -0.960 15.748 -1.825 1.00 67.50 182 SER A O 1
ATOM 1526 N N . ARG A 1 183 ? 0.153 13.879 -1.289 1.00 69.25 183 ARG A N 1
ATOM 1527 C CA . ARG A 1 183 ? -0.938 12.928 -1.552 1.00 69.25 183 ARG A CA 1
ATOM 1528 C C . ARG A 1 183 ? -1.723 12.630 -0.274 1.00 69.25 183 ARG A C 1
ATOM 1530 O O . ARG A 1 183 ? -2.917 12.924 -0.228 1.00 69.25 183 ARG A O 1
ATOM 1537 N N . GLY A 1 184 ? -1.032 12.189 0.778 1.00 57.59 184 GLY A N 1
ATOM 1538 C CA . GLY A 1 184 ? -1.618 11.773 2.053 1.00 57.59 184 GLY A CA 1
ATOM 1539 C C . GLY A 1 184 ? -2.093 12.918 2.953 1.00 57.59 184 GLY A C 1
ATOM 1540 O O . GLY A 1 184 ? -3.077 12.764 3.675 1.00 57.59 184 GLY A O 1
ATOM 1541 N N . CYS A 1 185 ? -1.464 14.104 2.899 1.00 50.94 185 CYS A N 1
ATOM 1542 C CA . CYS A 1 185 ? -1.962 15.291 3.622 1.00 50.94 185 CYS A CA 1
ATOM 1543 C C . CYS A 1 185 ? -2.913 16.156 2.782 1.00 50.94 185 CYS A C 1
ATOM 1545 O O . CYS A 1 185 ? -3.612 17.011 3.334 1.00 50.94 185 CYS A O 1
ATOM 1547 N N . ALA A 1 186 ? -2.957 15.961 1.461 1.00 49.66 186 ALA A N 1
ATOM 1548 C CA . ALA A 1 186 ? -3.971 16.592 0.630 1.00 49.66 186 ALA A CA 1
ATOM 1549 C C . ALA A 1 186 ? -5.267 15.781 0.647 1.00 49.66 186 ALA A C 1
ATOM 1551 O O . ALA A 1 186 ? -5.353 14.646 1.101 1.00 49.66 186 ALA A O 1
ATOM 1552 N N . LYS A 1 187 ? -6.320 16.388 0.113 1.00 51.19 187 LYS A N 1
ATOM 1553 C CA . LYS A 1 187 ? -7.673 15.838 0.077 1.00 51.19 187 LYS A CA 1
ATOM 1554 C C . LYS A 1 187 ? -7.823 14.544 -0.759 1.00 51.19 187 LYS A C 1
ATOM 1556 O O . LYS A 1 187 ? -8.950 14.107 -0.930 1.00 51.19 187 LYS A O 1
ATOM 1561 N N . ILE A 1 188 ? -6.763 13.971 -1.334 1.00 51.62 188 ILE A N 1
ATOM 1562 C CA . ILE A 1 188 ? -6.857 12.870 -2.313 1.00 51.62 188 ILE A CA 1
ATOM 1563 C C . ILE A 1 188 ? -6.691 11.485 -1.651 1.00 51.62 188 ILE A C 1
ATOM 1565 O O . ILE A 1 188 ? -7.206 10.515 -2.203 1.00 51.62 188 ILE A O 1
ATOM 1569 N N . GLU A 1 189 ? -6.130 11.426 -0.430 1.00 63.59 189 GLU A N 1
ATOM 1570 C CA . GLU A 1 189 ? -5.882 10.195 0.354 1.00 63.59 189 GLU A CA 1
ATOM 1571 C C . GLU A 1 189 ? -4.926 9.207 -0.361 1.00 63.59 189 GLU A C 1
ATOM 1573 O O . GLU A 1 189 ? -4.680 9.326 -1.563 1.00 63.59 189 GLU A O 1
ATOM 1578 N N . ASP A 1 190 ? -4.345 8.245 0.368 1.00 71.31 190 ASP A N 1
ATOM 1579 C CA . ASP A 1 190 ? -3.320 7.311 -0.150 1.00 71.31 190 ASP A CA 1
ATOM 1580 C C . ASP A 1 190 ? -3.935 6.216 -1.043 1.00 71.31 190 ASP A C 1
ATOM 1582 O O . ASP A 1 190 ? -4.040 5.035 -0.710 1.00 71.31 190 ASP A O 1
ATOM 1586 N N . ARG A 1 191 ? -4.424 6.658 -2.202 1.00 84.94 191 ARG A N 1
ATOM 1587 C CA . ARG A 1 191 ? -5.145 5.890 -3.217 1.00 84.94 191 ARG A CA 1
ATOM 1588 C C . ARG A 1 191 ? -4.180 5.214 -4.186 1.00 84.94 191 ARG A C 1
ATOM 1590 O O . ARG A 1 191 ? -3.713 5.861 -5.123 1.00 84.94 191 ARG A O 1
ATOM 1597 N N . VAL A 1 192 ? -3.915 3.923 -3.977 1.00 87.62 192 VAL A N 1
ATOM 1598 C CA . VAL A 1 192 ? -3.017 3.106 -4.825 1.00 87.62 192 VAL A CA 1
ATOM 1599 C C . VAL A 1 192 ? -3.349 3.181 -6.315 1.00 87.62 192 VAL A C 1
ATOM 1601 O O . VAL A 1 192 ? -2.460 3.297 -7.147 1.00 87.62 192 VAL A O 1
ATOM 1604 N N . ASP A 1 193 ? -4.629 3.180 -6.654 1.00 90.69 193 ASP A N 1
ATOM 1605 C CA . ASP A 1 193 ? -5.122 3.220 -8.025 1.00 90.69 193 ASP A CA 1
ATOM 1606 C C . ASP A 1 193 ? -4.838 4.551 -8.721 1.00 90.69 193 ASP A C 1
ATOM 1608 O O . ASP A 1 193 ? -4.383 4.560 -9.860 1.00 90.69 193 ASP A O 1
ATOM 1612 N N . LEU A 1 194 ? -5.022 5.674 -8.021 1.00 88.25 194 LEU A N 1
ATOM 1613 C CA . LEU A 1 194 ? -4.627 6.986 -8.538 1.00 88.25 194 LEU A CA 1
ATOM 1614 C C . LEU A 1 194 ? -3.104 7.121 -8.636 1.00 88.25 194 LEU A C 1
ATOM 1616 O O . LEU A 1 194 ? -2.611 7.767 -9.551 1.00 88.25 194 LEU A O 1
ATOM 1620 N N . THR A 1 195 ? -2.359 6.523 -7.705 1.00 89.19 195 THR A N 1
ATOM 1621 C CA . THR A 1 195 ? -0.894 6.502 -7.764 1.00 89.19 195 THR A CA 1
ATOM 1622 C C . THR A 1 195 ? -0.410 5.745 -9.006 1.00 89.19 195 THR A C 1
ATOM 1624 O O . THR A 1 195 ? 0.422 6.263 -9.744 1.00 89.19 195 THR A O 1
ATOM 1627 N N . LEU A 1 196 ? -0.957 4.554 -9.274 1.00 92.69 196 LEU A N 1
ATOM 1628 C CA . LEU A 1 196 ? -0.643 3.776 -10.477 1.00 92.69 196 LEU A CA 1
ATOM 1629 C C . LEU A 1 196 ? -1.053 4.514 -11.757 1.00 92.69 196 LEU A C 1
ATOM 1631 O O . LEU A 1 196 ? -0.312 4.480 -12.734 1.00 92.69 196 LEU A O 1
ATOM 1635 N N . LEU A 1 197 ? -2.182 5.229 -11.739 1.00 91.38 197 LEU A N 1
ATOM 1636 C CA . LEU A 1 197 ? -2.624 6.052 -12.865 1.00 91.38 197 LEU A CA 1
ATOM 1637 C C . LEU A 1 197 ? -1.636 7.190 -13.168 1.00 91.38 197 LEU A C 1
ATOM 1639 O O . LEU A 1 197 ? -1.234 7.359 -14.313 1.00 91.38 197 LEU A O 1
ATOM 1643 N N . GLU A 1 198 ? -1.155 7.907 -12.148 1.00 89.62 198 GLU A N 1
ATOM 1644 C CA . GLU A 1 198 ? -0.133 8.949 -12.335 1.00 89.62 198 GLU A CA 1
ATOM 1645 C C . GLU A 1 198 ? 1.208 8.383 -12.845 1.00 89.62 198 GLU A C 1
ATOM 1647 O O . GLU A 1 198 ? 1.923 9.058 -13.589 1.00 89.62 198 GLU A O 1
ATOM 1652 N N . ILE A 1 199 ? 1.564 7.148 -12.473 1.00 91.25 199 ILE A N 1
ATOM 1653 C CA . ILE A 1 199 ? 2.754 6.467 -13.008 1.00 91.25 199 ILE A CA 1
ATOM 1654 C C . ILE A 1 199 ? 2.540 6.088 -14.477 1.00 91.25 199 ILE A C 1
ATOM 1656 O O . ILE A 1 199 ? 3.425 6.345 -15.289 1.00 91.25 199 ILE A O 1
ATOM 1660 N N . LYS A 1 200 ? 1.369 5.557 -14.851 1.00 92.94 200 LYS A N 1
ATOM 1661 C CA . LYS A 1 200 ? 1.021 5.299 -16.260 1.00 92.94 200 LYS A CA 1
ATOM 1662 C C . LYS A 1 200 ? 1.178 6.569 -17.101 1.00 92.94 200 LYS A C 1
ATOM 1664 O O . LYS A 1 200 ? 1.894 6.578 -18.099 1.00 92.94 200 LYS A O 1
ATOM 1669 N N . HIS A 1 201 ? 0.620 7.676 -16.621 1.00 90.12 201 HIS A N 1
ATOM 1670 C CA . HIS A 1 201 ? 0.750 8.987 -17.253 1.00 90.12 201 HIS A CA 1
ATOM 1671 C C . HIS A 1 201 ? 2.198 9.468 -17.368 1.00 90.12 201 HIS A C 1
ATOM 1673 O O . HIS A 1 201 ? 2.549 10.129 -18.346 1.00 90.12 201 HIS A O 1
ATOM 1679 N N . TYR A 1 202 ? 3.053 9.160 -16.389 1.00 88.81 202 TYR A N 1
ATOM 1680 C CA . TYR A 1 202 ? 4.479 9.467 -16.481 1.00 88.81 202 TYR A CA 1
ATOM 1681 C C . TYR A 1 202 ? 5.128 8.763 -17.682 1.00 88.81 202 TYR A C 1
ATOM 1683 O O . TYR A 1 202 ? 5.873 9.412 -18.420 1.00 88.81 202 TYR A O 1
ATOM 1691 N N . PHE A 1 203 ? 4.839 7.475 -17.895 1.00 90.38 203 PHE A N 1
ATOM 1692 C CA . PHE A 1 203 ? 5.383 6.727 -19.032 1.00 90.38 203 PHE A CA 1
ATOM 1693 C C . PHE A 1 203 ? 4.858 7.271 -20.362 1.00 90.38 203 PHE A C 1
ATOM 1695 O O . PHE A 1 203 ? 5.659 7.532 -21.254 1.00 90.38 203 PHE A O 1
ATOM 1702 N N . GLU A 1 204 ? 3.562 7.587 -20.452 1.00 88.12 204 GLU A N 1
ATOM 1703 C CA . GLU A 1 204 ? 3.003 8.265 -21.630 1.00 88.12 204 GLU A CA 1
ATOM 1704 C C . GLU A 1 204 ? 3.724 9.588 -21.912 1.00 88.12 204 GLU A C 1
ATOM 1706 O O . GLU A 1 204 ? 4.121 9.864 -23.038 1.00 88.12 204 GLU A O 1
ATOM 1711 N N . TYR A 1 205 ? 3.940 10.414 -20.883 1.00 85.00 205 TYR A N 1
ATOM 1712 C CA . TYR A 1 205 ? 4.615 11.699 -21.036 1.00 85.00 205 TYR A CA 1
ATOM 1713 C C . TYR A 1 205 ? 6.067 11.583 -21.489 1.00 85.00 205 TYR A C 1
ATOM 1715 O O . TYR A 1 205 ? 6.553 12.431 -22.247 1.00 85.00 205 TYR A O 1
ATOM 1723 N N . ARG A 1 206 ? 6.792 10.600 -20.949 1.00 83.00 206 ARG A N 1
ATOM 1724 C CA . ARG A 1 206 ? 8.216 10.404 -21.229 1.00 83.00 206 ARG A CA 1
ATOM 1725 C C . ARG A 1 206 ? 8.454 10.288 -22.731 1.00 83.00 206 ARG A C 1
ATOM 1727 O O . ARG A 1 206 ? 9.407 10.909 -23.215 1.00 83.00 206 ARG A O 1
ATOM 1734 N N . ASP A 1 207 ? 7.534 9.606 -23.405 1.00 80.44 207 ASP A N 1
ATOM 1735 C CA . ASP A 1 207 ? 7.599 9.221 -24.810 1.00 80.44 207 ASP A CA 1
ATOM 1736 C C . ASP A 1 207 ? 6.926 10.255 -25.745 1.00 80.44 207 ASP A C 1
ATOM 1738 O O . ASP A 1 207 ? 6.957 10.104 -26.962 1.00 80.44 207 ASP A O 1
ATOM 1742 N N . LEU A 1 208 ? 6.353 11.344 -25.207 1.00 81.69 208 LEU A N 1
ATOM 1743 C CA . LEU A 1 208 ? 5.783 12.431 -26.014 1.00 81.69 208 LEU A CA 1
ATOM 1744 C C . LEU A 1 208 ? 6.852 13.343 -26.628 1.00 81.69 208 LEU A C 1
ATOM 1746 O O . LEU A 1 208 ? 7.665 13.937 -25.911 1.00 81.69 208 LEU A O 1
ATOM 1750 N N . ASP A 1 209 ? 6.723 13.583 -27.935 1.00 74.50 209 ASP A N 1
ATOM 1751 C CA . ASP A 1 209 ? 7.516 14.569 -28.679 1.00 74.50 209 ASP A CA 1
ATOM 1752 C C . ASP A 1 209 ? 7.216 16.014 -28.232 1.00 74.50 209 ASP A C 1
ATOM 1754 O O . ASP A 1 209 ? 8.124 16.786 -27.915 1.00 74.50 209 ASP A O 1
ATOM 1758 N N . ASP A 1 210 ? 5.931 16.394 -28.148 1.00 77.00 210 ASP A N 1
ATOM 1759 C CA . ASP A 1 210 ? 5.497 17.723 -27.687 1.00 77.00 210 ASP A CA 1
ATOM 1760 C C . ASP A 1 210 ? 4.977 17.692 -26.246 1.00 77.00 210 ASP A C 1
ATOM 1762 O O . ASP A 1 210 ? 3.778 17.632 -25.949 1.00 77.00 210 ASP A O 1
ATOM 1766 N N . LYS A 1 211 ? 5.921 17.829 -25.320 1.00 74.75 211 LYS A N 1
ATOM 1767 C CA . LYS A 1 211 ? 5.670 17.865 -23.876 1.00 74.75 211 LYS A CA 1
ATOM 1768 C C . LYS A 1 211 ? 4.828 19.063 -23.414 1.00 74.75 211 LYS A C 1
ATOM 1770 O O . LYS A 1 211 ? 4.283 19.029 -22.310 1.00 74.75 211 LYS A O 1
ATOM 1775 N N . LYS A 1 212 ? 4.669 20.124 -24.223 1.00 72.38 212 LYS A N 1
ATOM 1776 C CA . LYS A 1 212 ? 3.890 21.320 -23.834 1.00 72.38 212 LYS A CA 1
ATOM 1777 C C . LYS A 1 212 ? 2.381 21.070 -23.829 1.00 72.38 212 LYS A C 1
ATOM 1779 O O . LYS A 1 212 ? 1.655 21.794 -23.146 1.00 72.38 212 LYS A O 1
ATOM 1784 N N . LYS A 1 213 ? 1.906 20.050 -24.550 1.00 69.94 213 LYS A N 1
ATOM 1785 C CA . LYS A 1 213 ? 0.480 19.698 -24.663 1.00 69.94 213 LYS A CA 1
ATOM 1786 C C . LYS A 1 213 ? 0.053 18.551 -23.751 1.00 69.94 213 LYS A C 1
ATOM 1788 O O . LYS A 1 213 ? -1.038 18.014 -23.922 1.00 69.94 213 LYS A O 1
ATOM 1793 N N . PHE A 1 214 ? 0.879 18.181 -22.774 1.00 76.81 214 PHE A N 1
ATOM 1794 C CA . PHE A 1 214 ? 0.578 17.038 -21.926 1.00 76.81 214 PHE A CA 1
ATOM 1795 C C . PHE A 1 214 ? -0.736 17.213 -21.149 1.00 76.81 214 PHE A C 1
ATOM 1797 O O . PHE A 1 214 ? -0.883 18.124 -20.322 1.00 76.81 214 PHE A O 1
ATOM 1804 N N . LYS A 1 215 ? -1.691 16.315 -21.426 1.00 77.19 215 LYS A N 1
ATOM 1805 C CA . LYS A 1 215 ? -3.061 16.349 -20.894 1.00 77.19 215 LYS A CA 1
ATOM 1806 C C . LYS A 1 215 ? -3.111 16.247 -19.362 1.00 77.19 215 LYS A C 1
ATOM 1808 O O . LYS A 1 215 ? -3.970 16.881 -18.751 1.00 77.19 215 LYS A O 1
ATOM 1813 N N . TYR A 1 216 ? -2.129 15.594 -18.732 1.00 78.00 216 TYR A N 1
ATOM 1814 C CA . TYR A 1 216 ? -2.099 15.349 -17.280 1.00 78.00 216 TYR A CA 1
ATOM 1815 C C . TYR A 1 216 ? -1.099 16.218 -16.521 1.00 78.00 216 TYR A C 1
ATOM 1817 O O . TYR A 1 216 ? -0.560 15.853 -15.481 1.00 78.00 216 TYR A O 1
ATOM 1825 N N . ARG A 1 217 ? -0.881 17.448 -16.995 1.00 71.75 217 ARG A N 1
ATOM 1826 C CA . ARG A 1 217 ? -0.003 18.433 -16.333 1.00 71.75 217 ARG A CA 1
ATOM 1827 C C . ARG A 1 217 ? -0.355 18.759 -14.872 1.00 71.75 217 ARG A C 1
ATOM 1829 O O . ARG A 1 217 ? 0.409 19.442 -14.196 1.00 71.75 217 ARG A O 1
ATOM 1836 N N . ARG A 1 218 ? -1.545 18.359 -14.418 1.00 75.69 218 ARG A N 1
ATOM 1837 C CA . ARG A 1 218 ? -2.038 18.556 -13.048 1.00 75.69 218 ARG A CA 1
ATOM 1838 C C . ARG A 1 218 ? -1.673 17.407 -12.115 1.00 75.69 218 ARG A C 1
ATOM 1840 O O . ARG A 1 218 ? -1.963 17.519 -10.926 1.00 75.69 218 ARG A O 1
ATOM 1847 N N . ASP A 1 219 ? -1.057 16.348 -12.630 1.00 81.06 219 ASP A N 1
ATOM 1848 C CA . ASP A 1 219 ? -0.707 15.215 -11.801 1.00 81.06 219 ASP A CA 1
ATOM 1849 C C . ASP A 1 219 ? 0.344 15.580 -10.770 1.00 81.06 219 ASP A C 1
ATOM 1851 O O . ASP A 1 219 ? 1.305 16.317 -11.027 1.00 81.06 219 ASP A O 1
ATOM 1855 N N . ILE A 1 220 ? 0.156 15.055 -9.563 1.00 80.00 220 ILE A N 1
ATOM 1856 C CA . ILE A 1 220 ? 1.034 15.373 -8.445 1.00 80.00 220 ILE A CA 1
ATOM 1857 C C . ILE A 1 220 ? 2.434 14.813 -8.728 1.00 80.00 220 ILE A C 1
ATOM 1859 O O . ILE A 1 220 ? 3.429 15.494 -8.447 1.00 80.00 220 ILE A O 1
ATOM 1863 N N . LEU A 1 221 ? 2.521 13.626 -9.337 1.00 80.81 221 LEU A N 1
ATOM 1864 C CA . LEU A 1 221 ? 3.777 13.025 -9.781 1.00 80.81 221 LEU A CA 1
ATOM 1865 C C . LEU A 1 221 ? 4.375 13.809 -10.950 1.00 80.81 221 LEU A C 1
ATOM 1867 O O . LEU A 1 221 ? 5.573 14.098 -10.952 1.00 80.81 221 LEU A O 1
ATOM 1871 N N . PHE A 1 222 ? 3.532 14.254 -11.887 1.00 76.50 222 PHE A N 1
ATOM 1872 C CA . PHE A 1 222 ? 3.965 15.085 -13.004 1.00 76.50 222 PHE A CA 1
ATOM 1873 C C . PHE A 1 222 ? 4.550 16.421 -12.557 1.00 76.50 222 PHE A C 1
ATOM 1875 O O . PHE A 1 222 ? 5.461 16.914 -13.193 1.00 76.50 222 PHE A O 1
ATOM 1882 N N . SER A 1 223 ? 4.132 17.030 -11.450 1.00 72.44 223 SER A N 1
ATOM 1883 C CA . SER A 1 223 ? 4.823 18.242 -10.966 1.00 72.44 223 SER A CA 1
ATOM 1884 C C . SER A 1 223 ? 6.260 17.973 -10.476 1.00 72.44 223 SER A C 1
ATOM 1886 O O . SER A 1 223 ? 7.053 18.901 -10.317 1.00 72.44 223 SER A O 1
ATOM 1888 N N . ARG A 1 224 ? 6.614 16.699 -10.258 1.00 75.62 224 ARG A N 1
ATOM 1889 C CA . ARG A 1 224 ? 7.873 16.250 -9.645 1.00 75.62 224 ARG A CA 1
ATOM 1890 C C . ARG A 1 224 ? 8.768 15.421 -10.557 1.00 75.62 224 ARG A C 1
ATOM 1892 O O . ARG A 1 224 ? 9.890 15.114 -10.173 1.00 75.62 224 ARG A O 1
ATOM 1899 N N . TYR A 1 225 ? 8.338 15.130 -11.781 1.00 71.56 225 TYR A N 1
ATOM 1900 C CA . TYR A 1 225 ? 9.108 14.339 -12.749 1.00 71.56 225 TYR A CA 1
ATOM 1901 C C . TYR A 1 225 ? 10.485 14.926 -13.107 1.00 71.56 225 TYR A C 1
ATOM 1903 O O . TYR A 1 225 ? 11.305 14.230 -13.691 1.00 71.56 225 TYR A O 1
ATOM 1911 N N . LYS A 1 226 ? 10.738 16.213 -12.825 1.00 74.56 226 LYS A N 1
ATOM 1912 C CA . LYS A 1 226 ? 12.042 16.859 -13.058 1.00 74.56 226 LYS A CA 1
ATOM 1913 C C . LYS A 1 226 ? 13.085 16.512 -11.994 1.00 74.56 226 LYS A C 1
ATOM 1915 O O . LYS A 1 226 ? 14.235 16.908 -12.143 1.00 74.56 226 LYS A O 1
ATOM 1920 N N . ILE A 1 227 ? 12.695 15.823 -10.921 1.00 83.56 227 ILE A N 1
ATOM 1921 C CA . ILE A 1 227 ? 13.631 15.356 -9.898 1.00 83.56 227 ILE A CA 1
ATOM 1922 C C . ILE A 1 227 ? 14.522 14.269 -10.529 1.00 83.56 227 ILE A C 1
ATOM 1924 O O . ILE A 1 227 ? 13.976 13.264 -10.992 1.00 83.56 227 ILE A O 1
ATOM 1928 N N . PRO A 1 228 ? 15.861 14.432 -10.546 1.00 87.75 228 PRO A N 1
ATOM 1929 C CA . PRO A 1 228 ? 16.769 13.490 -11.206 1.00 87.75 228 PRO A CA 1
ATOM 1930 C C . PRO A 1 228 ? 16.610 12.038 -10.741 1.00 87.75 228 PRO A C 1
ATOM 1932 O O . PRO A 1 228 ? 16.576 11.131 -11.571 1.00 87.75 228 PRO A O 1
ATOM 1935 N N . ASP A 1 229 ? 16.431 11.807 -9.438 1.00 87.81 229 ASP A N 1
ATOM 1936 C CA . ASP A 1 229 ? 16.234 10.451 -8.908 1.00 87.81 229 ASP A CA 1
ATOM 1937 C C . ASP A 1 229 ? 14.925 9.829 -9.395 1.00 87.81 229 ASP A C 1
ATOM 1939 O O . ASP A 1 229 ? 14.885 8.638 -9.671 1.00 87.81 229 ASP A O 1
ATOM 1943 N N . ALA A 1 230 ? 13.856 10.621 -9.549 1.00 85.56 230 ALA A N 1
ATOM 1944 C CA . ALA A 1 230 ? 12.595 10.126 -10.097 1.00 85.56 230 ALA A CA 1
ATOM 1945 C C . ALA A 1 230 ? 12.767 9.719 -11.567 1.00 85.56 230 ALA A C 1
ATOM 1947 O O . ALA A 1 230 ? 12.321 8.646 -11.960 1.00 85.56 230 ALA A O 1
ATOM 1948 N N . GLN A 1 231 ? 13.465 10.533 -12.366 1.00 87.50 231 GLN A N 1
ATOM 1949 C CA . GLN A 1 231 ? 13.778 10.195 -13.760 1.00 87.50 231 GLN A CA 1
ATOM 1950 C C . GLN A 1 231 ? 14.640 8.943 -13.864 1.00 87.50 231 GLN A C 1
ATOM 1952 O O . GLN A 1 231 ? 14.391 8.098 -14.715 1.00 87.50 231 GLN A O 1
ATOM 1957 N N . THR A 1 232 ? 15.632 8.817 -12.985 1.00 89.31 232 THR A N 1
ATOM 1958 C CA . THR A 1 232 ? 16.514 7.651 -12.956 1.00 89.31 232 THR A CA 1
ATOM 1959 C C . THR A 1 232 ? 15.739 6.403 -12.540 1.00 89.31 232 THR A C 1
ATOM 1961 O O . THR A 1 232 ? 15.851 5.378 -13.200 1.00 89.31 232 THR A O 1
ATOM 1964 N N . TRP A 1 233 ? 14.909 6.501 -11.498 1.00 91.00 233 TRP A N 1
ATOM 1965 C CA . TRP A 1 233 ? 14.089 5.402 -10.993 1.00 91.00 233 TRP A CA 1
ATOM 1966 C C . TRP A 1 233 ? 13.114 4.869 -12.033 1.00 91.00 233 TRP A C 1
ATOM 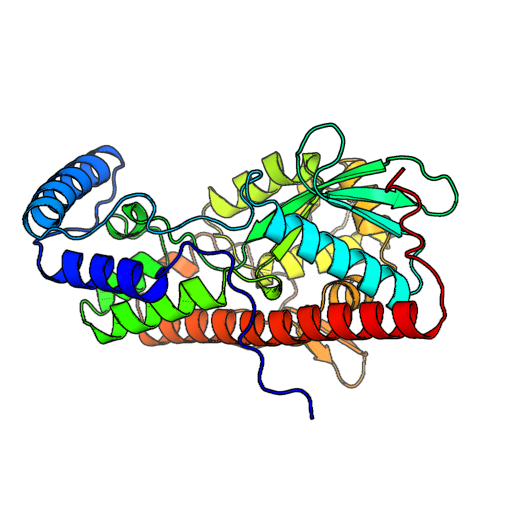1968 O O . TRP A 1 233 ? 13.165 3.691 -12.367 1.00 91.00 233 TRP A O 1
ATOM 1978 N N . PHE A 1 234 ? 12.263 5.731 -12.591 1.00 91.19 234 PHE A N 1
ATOM 1979 C CA . PHE A 1 234 ? 11.315 5.301 -13.617 1.00 91.19 234 PHE A CA 1
ATOM 1980 C C . PHE A 1 234 ? 12.002 4.970 -14.948 1.00 91.19 234 PHE A C 1
ATOM 1982 O O . PHE A 1 234 ? 11.477 4.186 -15.730 1.00 91.19 234 PHE A O 1
ATOM 1989 N N . GLY A 1 235 ? 13.193 5.521 -15.197 1.00 90.75 235 GLY A N 1
ATOM 1990 C CA . GLY A 1 235 ? 14.021 5.202 -16.357 1.00 90.75 235 GLY A CA 1
ATOM 1991 C C . GLY A 1 235 ? 14.630 3.798 -16.341 1.00 90.75 235 GLY A C 1
ATOM 1992 O O . GLY A 1 235 ? 15.162 3.378 -17.363 1.00 90.75 235 GLY A O 1
ATOM 1993 N N . PHE A 1 236 ? 14.557 3.063 -15.226 1.00 91.06 236 PHE A N 1
ATOM 1994 C CA . PHE A 1 236 ? 14.938 1.646 -15.192 1.00 91.06 236 PHE A CA 1
ATOM 1995 C C . PHE A 1 236 ? 13.883 0.706 -15.790 1.00 91.06 236 PHE A C 1
ATOM 1997 O O . PHE A 1 236 ? 14.181 -0.463 -16.051 1.00 91.06 236 PHE A O 1
ATOM 2004 N N . PHE A 1 237 ? 12.671 1.214 -16.010 1.00 94.12 237 PHE A N 1
ATOM 2005 C CA . PHE A 1 237 ? 11.550 0.446 -16.530 1.00 94.12 237 PHE A CA 1
ATOM 2006 C C . PHE A 1 237 ? 11.231 0.870 -17.961 1.00 94.12 237 PHE A C 1
ATOM 2008 O O . PHE A 1 237 ? 11.227 2.061 -18.301 1.00 94.12 237 PHE A O 1
ATOM 2015 N N . ASP A 1 238 ? 10.961 -0.121 -18.800 1.00 94.19 238 ASP A N 1
ATOM 2016 C CA . ASP A 1 238 ? 10.784 0.075 -20.236 1.00 94.19 238 ASP A CA 1
ATOM 2017 C C . ASP A 1 238 ? 9.408 0.679 -20.538 1.00 94.19 238 ASP A C 1
ATOM 2019 O O . ASP A 1 238 ? 9.297 1.573 -21.376 1.00 94.19 238 ASP A O 1
ATOM 2023 N N . SER A 1 239 ? 8.377 0.286 -19.790 1.00 95.44 239 SER A N 1
ATOM 2024 C CA . SER A 1 239 ? 7.015 0.817 -19.890 1.00 95.44 239 SER A CA 1
ATOM 2025 C C . SER A 1 239 ? 6.286 0.773 -18.541 1.00 95.44 239 SER A C 1
ATOM 2027 O O . SER A 1 239 ? 6.828 0.313 -17.531 1.00 95.44 239 SER A O 1
ATOM 2029 N N . PHE A 1 240 ? 5.033 1.238 -18.523 1.00 95.94 240 PHE A N 1
ATOM 2030 C CA . PHE A 1 240 ? 4.159 1.076 -17.363 1.00 95.94 240 PHE A CA 1
ATOM 2031 C C . PHE A 1 240 ? 3.874 -0.402 -17.058 1.00 95.94 240 PHE A C 1
ATOM 2033 O O . PHE A 1 240 ? 3.870 -0.795 -15.895 1.00 95.94 240 PHE A O 1
ATOM 2040 N N . GLU A 1 241 ? 3.676 -1.227 -18.084 1.00 96.94 241 GLU A N 1
ATOM 2041 C CA . GLU A 1 241 ? 3.482 -2.673 -17.959 1.00 96.94 241 GLU A CA 1
ATOM 2042 C C . GLU A 1 241 ? 4.703 -3.342 -17.324 1.00 96.94 241 GLU A C 1
ATOM 2044 O O . GLU A 1 241 ? 4.540 -4.107 -16.380 1.00 96.94 241 GLU A O 1
ATOM 2049 N N . ASP A 1 242 ? 5.916 -2.991 -17.766 1.00 96.81 242 ASP A N 1
ATOM 2050 C CA . ASP A 1 242 ? 7.162 -3.499 -17.174 1.00 96.81 242 ASP A CA 1
ATOM 2051 C C . ASP A 1 242 ? 7.297 -3.089 -15.699 1.00 96.81 242 ASP A C 1
ATOM 2053 O O . ASP A 1 242 ? 7.647 -3.910 -14.856 1.00 96.81 242 ASP A O 1
ATOM 2057 N N . TYR A 1 243 ? 6.930 -1.849 -15.350 1.00 96.94 243 TYR A N 1
ATOM 2058 C CA . TYR A 1 243 ? 6.853 -1.416 -13.950 1.00 96.94 243 TYR A CA 1
ATOM 2059 C C . TYR A 1 243 ? 5.840 -2.254 -13.151 1.00 96.94 243 TYR A C 1
ATOM 2061 O O . TYR A 1 243 ? 6.131 -2.704 -12.042 1.00 96.94 243 TYR A O 1
ATOM 2069 N N . VAL A 1 244 ? 4.639 -2.467 -13.692 1.00 97.81 244 VAL A N 1
ATOM 2070 C CA . VAL A 1 244 ? 3.584 -3.241 -13.025 1.00 97.81 244 VAL A CA 1
ATOM 2071 C C . VAL A 1 244 ? 4.003 -4.690 -12.821 1.00 97.81 244 VAL A C 1
ATOM 2073 O O . VAL A 1 244 ? 3.806 -5.201 -11.720 1.00 97.81 244 VAL A O 1
ATOM 2076 N N . ASP A 1 245 ? 4.571 -5.331 -13.840 1.00 97.88 245 ASP A N 1
ATOM 2077 C CA . ASP A 1 245 ? 5.011 -6.721 -13.765 1.00 97.88 245 ASP A CA 1
ATOM 2078 C C . ASP A 1 245 ? 6.177 -6.852 -12.766 1.00 97.88 245 ASP A C 1
ATOM 2080 O O . ASP A 1 245 ? 6.086 -7.657 -11.841 1.00 97.88 245 ASP A O 1
ATOM 2084 N N . PHE A 1 246 ? 7.193 -5.978 -12.844 1.00 97.94 246 PHE A N 1
ATOM 2085 C CA . PHE A 1 246 ? 8.342 -5.983 -11.926 1.00 97.94 246 PHE A CA 1
ATOM 2086 C C . PHE A 1 246 ? 7.931 -5.863 -10.452 1.00 97.94 246 PHE A C 1
ATOM 2088 O O . PHE A 1 246 ? 8.483 -6.534 -9.584 1.00 97.94 246 PHE A O 1
ATOM 2095 N N . PHE A 1 247 ? 6.961 -4.996 -10.142 1.00 97.38 247 PHE A N 1
ATOM 2096 C CA . PHE A 1 247 ? 6.466 -4.813 -8.774 1.00 97.38 247 PHE A CA 1
ATOM 2097 C C . PHE A 1 247 ? 5.263 -5.699 -8.431 1.00 97.38 247 PHE A C 1
ATOM 2099 O O . PHE A 1 247 ? 4.714 -5.554 -7.334 1.00 97.38 247 PHE A O 1
ATOM 2106 N N . MET A 1 248 ? 4.839 -6.596 -9.324 1.00 97.69 248 MET A N 1
ATOM 2107 C CA . MET A 1 248 ? 3.690 -7.493 -9.156 1.00 97.69 248 MET A CA 1
ATOM 2108 C C . MET A 1 248 ? 2.363 -6.779 -8.858 1.00 97.69 248 MET A C 1
ATOM 2110 O O . MET A 1 248 ? 1.530 -7.245 -8.077 1.00 97.69 248 MET A O 1
ATOM 2114 N N . PHE A 1 249 ? 2.126 -5.631 -9.490 1.00 97.88 249 PHE A N 1
ATOM 2115 C CA . PHE A 1 249 ? 0.858 -4.902 -9.398 1.00 97.88 249 PHE A CA 1
ATOM 2116 C C . PHE A 1 249 ? -0.229 -5.445 -10.339 1.00 97.88 249 PHE A C 1
ATOM 2118 O O . PHE A 1 249 ? -1.258 -4.797 -10.509 1.00 97.88 249 PHE A O 1
ATOM 2125 N N . ASN A 1 250 ? -0.052 -6.630 -10.932 1.00 97.38 250 ASN A N 1
ATOM 2126 C CA . ASN A 1 250 ? -0.969 -7.192 -11.932 1.00 97.38 250 ASN A CA 1
ATOM 2127 C C . ASN A 1 250 ? -2.424 -7.265 -11.465 1.00 97.38 250 ASN A C 1
ATOM 2129 O O . ASN A 1 250 ? -3.328 -6.991 -12.242 1.00 97.38 250 ASN A O 1
ATOM 2133 N N . ASP A 1 251 ? -2.669 -7.574 -10.189 1.00 97.06 251 ASP A N 1
ATOM 2134 C CA . ASP A 1 251 ? -4.038 -7.621 -9.669 1.00 97.06 251 ASP A CA 1
ATOM 2135 C C . ASP A 1 251 ? -4.636 -6.223 -9.459 1.00 97.06 251 ASP A C 1
ATOM 2137 O O . ASP A 1 251 ? -5.835 -6.109 -9.234 1.00 97.06 251 ASP A O 1
ATOM 2141 N N . PHE A 1 252 ? -3.848 -5.148 -9.510 1.00 97.19 252 PHE A N 1
ATOM 2142 C CA . PHE A 1 252 ? -4.300 -3.755 -9.397 1.00 97.19 252 PHE A CA 1
ATOM 2143 C C . PHE A 1 252 ? -4.581 -3.096 -10.750 1.00 97.19 252 PHE A C 1
ATOM 2145 O O . PHE A 1 252 ? -5.019 -1.945 -10.778 1.00 97.19 252 PHE A O 1
ATOM 2152 N N . VAL A 1 253 ? -4.380 -3.813 -11.852 1.00 97.19 253 VAL A N 1
ATOM 2153 C CA . VAL A 1 253 ? -4.660 -3.345 -13.208 1.00 97.19 253 VAL A CA 1
ATOM 2154 C C . VAL A 1 253 ? -5.590 -4.319 -13.923 1.00 97.19 253 VAL A C 1
ATOM 2156 O O . VAL A 1 253 ? -5.672 -5.497 -13.586 1.00 97.19 253 VAL A O 1
ATOM 2159 N N . ASP A 1 254 ? -6.310 -3.813 -14.909 1.00 96.12 254 ASP A N 1
ATOM 2160 C CA . 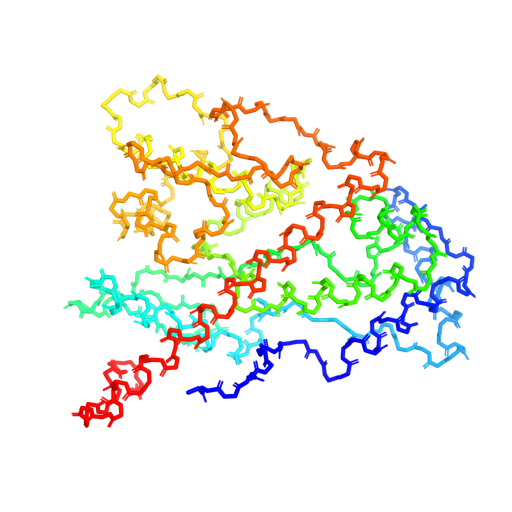ASP A 1 254 ? -6.999 -4.604 -15.913 1.00 96.12 254 ASP A CA 1
ATOM 2161 C C . ASP A 1 254 ? -6.119 -4.660 -17.163 1.00 96.12 254 ASP A C 1
ATOM 2163 O O . ASP A 1 254 ? -5.637 -3.625 -17.632 1.00 96.12 254 ASP A O 1
ATOM 2167 N N . LYS A 1 255 ? -5.870 -5.871 -17.664 1.00 95.38 255 LYS A N 1
ATOM 2168 C CA . LYS A 1 255 ? -5.066 -6.109 -18.866 1.00 95.38 255 LYS A CA 1
ATOM 2169 C C . LYS A 1 255 ? -5.997 -6.287 -20.050 1.00 95.38 255 LYS A C 1
ATOM 2171 O O . LYS A 1 255 ? -6.673 -7.317 -20.149 1.00 95.38 255 LYS A O 1
ATOM 2176 N N . ASP A 1 256 ? -5.977 -5.334 -20.974 1.00 92.31 256 ASP A N 1
ATOM 2177 C CA . ASP A 1 256 ? -6.760 -5.461 -22.195 1.00 92.31 256 ASP A CA 1
ATOM 2178 C C . ASP A 1 256 ? -6.283 -6.677 -23.007 1.00 92.31 256 ASP A C 1
ATOM 2180 O O . ASP A 1 256 ? -5.088 -6.918 -23.212 1.00 92.31 256 ASP A O 1
ATOM 2184 N N . LYS A 1 257 ? -7.225 -7.506 -23.461 1.00 90.00 257 LYS A N 1
ATOM 2185 C CA . LYS A 1 257 ? -6.882 -8.764 -24.140 1.00 90.00 257 LYS A CA 1
ATOM 2186 C C . LYS A 1 257 ? -6.304 -8.541 -25.535 1.00 90.00 257 LYS A C 1
ATOM 2188 O O . LYS A 1 257 ? -5.525 -9.394 -25.977 1.00 90.00 257 LYS A O 1
ATOM 2193 N N . GLN A 1 258 ? -6.689 -7.456 -26.201 1.00 89.12 258 GLN A N 1
ATOM 2194 C CA . GLN A 1 258 ? -6.316 -7.123 -27.571 1.00 89.12 258 GLN A CA 1
ATOM 2195 C C . GLN A 1 258 ? -5.031 -6.295 -27.601 1.00 89.12 258 GLN A C 1
ATOM 2197 O O . GLN A 1 258 ? -4.058 -6.723 -28.218 1.00 89.12 258 GLN A O 1
ATOM 2202 N N . THR A 1 259 ? -5.003 -5.159 -26.903 1.00 90.12 259 THR A N 1
ATOM 2203 C CA . THR A 1 259 ? -3.869 -4.222 -26.910 1.00 90.12 259 THR A CA 1
ATOM 2204 C C . THR A 1 259 ? -2.757 -4.634 -25.951 1.00 90.12 259 THR A C 1
ATOM 2206 O O . THR A 1 259 ? -1.627 -4.191 -26.116 1.00 90.12 259 THR A O 1
ATOM 2209 N N . LYS A 1 260 ? -3.056 -5.508 -24.974 1.00 90.94 260 LYS A N 1
ATOM 2210 C CA . LYS A 1 260 ? -2.172 -5.879 -23.850 1.00 90.94 260 LYS A CA 1
ATOM 2211 C C . LYS A 1 260 ? -1.848 -4.733 -22.892 1.00 90.94 260 LYS A C 1
ATOM 2213 O O . LYS A 1 260 ? -1.078 -4.959 -21.962 1.00 90.94 260 LYS A O 1
ATOM 2218 N N . GLU A 1 261 ? -2.465 -3.573 -23.083 1.00 92.50 261 GLU A N 1
ATOM 2219 C CA . GLU A 1 261 ? -2.288 -2.389 -22.251 1.00 92.50 261 GLU A CA 1
ATOM 2220 C C . GLU A 1 261 ? -2.841 -2.613 -20.844 1.00 92.50 261 GLU A C 1
ATOM 2222 O O . GLU A 1 261 ? -3.863 -3.287 -20.657 1.00 92.50 261 GLU A O 1
ATOM 2227 N N . TYR A 1 262 ? -2.161 -2.045 -19.848 1.00 96.12 262 TYR A N 1
ATOM 2228 C CA . TYR A 1 262 ? -2.609 -2.096 -18.461 1.00 96.12 262 TYR A CA 1
ATOM 2229 C C . TYR A 1 262 ? -3.341 -0.811 -18.072 1.00 96.12 262 TYR A C 1
ATOM 2231 O O . TYR A 1 262 ? -2.836 0.305 -18.224 1.00 96.12 262 TYR A O 1
ATOM 2239 N N . THR A 1 263 ? -4.527 -0.967 -17.487 1.00 95.19 263 THR A N 1
ATOM 2240 C CA . THR A 1 263 ? -5.317 0.148 -16.952 1.00 95.19 263 THR A CA 1
ATOM 2241 C C . THR A 1 263 ? -5.564 -0.050 -15.461 1.00 95.19 263 THR A C 1
ATOM 2243 O O . THR A 1 263 ? -6.137 -1.067 -15.078 1.00 95.19 263 THR A O 1
ATOM 2246 N N . PRO A 1 264 ? -5.171 0.892 -14.584 1.00 95.50 264 PRO A N 1
ATOM 2247 C CA . PRO A 1 264 ? -5.406 0.756 -13.150 1.00 95.50 264 PRO A CA 1
ATOM 2248 C C . PRO A 1 264 ? -6.882 0.529 -12.804 1.00 95.50 264 PRO A C 1
ATOM 2250 O O . PRO A 1 264 ? -7.785 1.138 -13.382 1.00 95.50 264 PRO A O 1
ATOM 2253 N N . ILE A 1 265 ? -7.126 -0.344 -11.830 1.00 95.19 265 ILE A N 1
ATOM 2254 C CA . ILE A 1 265 ? -8.458 -0.624 -11.297 1.00 95.19 265 ILE A CA 1
ATOM 2255 C C . ILE A 1 265 ? -8.789 0.416 -10.233 1.00 95.19 265 ILE A C 1
ATOM 2257 O O . ILE A 1 265 ? -8.116 0.497 -9.206 1.00 95.19 265 ILE A O 1
ATOM 2261 N N . ASN A 1 266 ? -9.875 1.158 -10.433 1.00 92.88 266 ASN A N 1
ATOM 2262 C CA . ASN A 1 266 ? -10.393 2.087 -9.444 1.00 92.88 266 ASN A CA 1
ATOM 2263 C C . ASN A 1 266 ? -10.900 1.318 -8.217 1.00 92.88 266 ASN A C 1
ATOM 2265 O O . ASN A 1 266 ? -11.847 0.530 -8.307 1.00 92.88 266 ASN A O 1
ATOM 2269 N N . ILE A 1 267 ? -10.313 1.571 -7.045 1.00 91.88 267 ILE A N 1
ATOM 2270 C CA . ILE A 1 267 ? -10.644 0.806 -5.833 1.00 91.88 267 ILE A CA 1
ATOM 2271 C C . ILE A 1 267 ? -12.075 1.047 -5.328 1.00 91.88 267 ILE A C 1
ATOM 2273 O O . ILE A 1 267 ? -12.565 0.281 -4.505 1.00 91.88 267 ILE A O 1
ATOM 2277 N N . LEU A 1 268 ? -12.751 2.094 -5.812 1.00 90.06 268 LEU A N 1
ATOM 2278 C CA . LEU A 1 268 ? -14.143 2.394 -5.463 1.00 90.06 268 LEU A CA 1
ATOM 2279 C C . LEU A 1 268 ? -15.157 1.590 -6.255 1.00 90.06 268 LEU A C 1
ATOM 2281 O O . LEU A 1 268 ? -16.248 1.328 -5.757 1.00 90.06 268 LEU A O 1
ATOM 2285 N N . THR A 1 269 ? -14.825 1.260 -7.499 1.00 90.81 269 THR A N 1
ATOM 2286 C CA . THR A 1 269 ? -15.744 0.577 -8.414 1.00 90.81 269 THR A CA 1
ATOM 2287 C C . THR A 1 269 ? -15.346 -0.876 -8.629 1.00 90.81 269 THR A C 1
ATOM 2289 O O . THR A 1 269 ? -16.173 -1.676 -9.060 1.00 90.81 269 THR A O 1
ATOM 2292 N N . GLY A 1 270 ? -14.084 -1.225 -8.357 1.00 93.00 270 GLY A N 1
ATOM 2293 C CA . GLY A 1 270 ? -13.510 -2.524 -8.688 1.00 93.00 270 GLY A CA 1
ATOM 2294 C C . GLY A 1 270 ? -13.322 -2.745 -10.190 1.00 93.00 270 GLY A C 1
ATOM 2295 O O . GLY A 1 270 ? -13.056 -3.874 -10.592 1.00 93.00 270 GLY A O 1
ATOM 2296 N N . LYS A 1 271 ? -13.451 -1.692 -11.006 1.00 93.94 271 LYS A N 1
ATOM 2297 C CA . LYS A 1 271 ? -13.311 -1.723 -12.468 1.00 93.94 271 LYS A CA 1
ATOM 2298 C C . LYS A 1 271 ? -12.140 -0.856 -12.918 1.00 93.94 271 LYS A C 1
ATOM 2300 O O . LYS A 1 271 ? -11.743 0.057 -12.193 1.00 93.94 271 LYS A O 1
ATOM 2305 N N . ALA A 1 272 ? -11.620 -1.125 -14.112 1.00 92.81 272 ALA A N 1
ATOM 2306 C CA . ALA A 1 272 ? -10.664 -0.250 -14.784 1.00 92.81 272 ALA A CA 1
ATOM 2307 C C . ALA A 1 272 ? -11.188 1.196 -14.848 1.00 92.81 272 ALA A C 1
ATOM 2309 O O . ALA A 1 272 ? -12.401 1.418 -14.928 1.00 92.81 272 ALA A O 1
ATOM 2310 N N . PHE A 1 273 ? -10.293 2.183 -14.794 1.00 89.19 273 PHE A N 1
ATOM 2311 C CA . PHE A 1 273 ? -10.679 3.566 -15.070 1.00 89.19 273 PHE A CA 1
ATOM 2312 C C . PHE A 1 273 ? -11.244 3.691 -16.492 1.00 89.19 273 PHE A C 1
ATOM 2314 O O . PHE A 1 273 ? -10.603 3.294 -17.456 1.00 89.19 273 PHE A O 1
ATOM 2321 N N . GLU A 1 274 ? -12.450 4.254 -16.612 1.00 80.38 274 GLU A N 1
ATOM 2322 C CA . GLU A 1 274 ? -13.105 4.509 -17.907 1.00 80.38 274 GLU A CA 1
ATOM 2323 C C . GLU A 1 274 ? -12.477 5.690 -18.651 1.00 80.38 274 GLU A C 1
ATOM 2325 O O . GLU A 1 274 ? -12.556 5.785 -19.873 1.00 80.38 274 GLU A O 1
ATOM 2330 N N . THR A 1 275 ? -11.878 6.615 -17.902 1.00 71.62 275 THR A N 1
ATOM 2331 C CA . THR A 1 275 ? -11.144 7.747 -18.447 1.00 71.62 275 THR A CA 1
ATOM 2332 C C . THR A 1 275 ? -9.776 7.808 -17.800 1.00 71.62 275 THR A C 1
ATOM 2334 O O . THR A 1 275 ? -9.634 7.646 -16.587 1.00 71.62 275 THR A O 1
ATOM 2337 N N . ASP A 1 276 ? -8.776 8.148 -18.598 1.00 66.62 276 ASP A N 1
ATOM 2338 C CA . ASP A 1 276 ? -7.422 8.387 -18.113 1.00 66.62 276 ASP A CA 1
ATOM 2339 C C . ASP A 1 276 ? -7.336 9.603 -17.166 1.00 66.62 276 ASP A C 1
ATOM 2341 O O . ASP A 1 276 ? -6.306 9.908 -16.591 1.00 66.62 276 ASP A O 1
ATOM 2345 N N . TYR A 1 277 ? -8.412 10.370 -16.990 1.00 64.62 277 TYR A N 1
ATOM 2346 C CA . TYR A 1 277 ? -8.420 11.504 -16.077 1.00 64.62 277 TYR A CA 1
ATOM 2347 C C . TYR A 1 277 ? -9.787 11.627 -15.416 1.00 64.62 277 TYR A C 1
ATOM 2349 O O . TYR A 1 277 ? -10.635 12.384 -15.898 1.00 64.62 277 TYR A O 1
ATOM 2357 N N . PRO A 1 278 ? -10.026 10.950 -14.279 1.00 58.31 278 PRO A N 1
ATOM 2358 C CA . PRO A 1 278 ? -11.314 11.024 -13.581 1.00 58.31 278 PRO A CA 1
ATOM 2359 C C . PRO A 1 278 ? -11.628 12.424 -13.006 1.00 58.31 278 PRO A C 1
ATOM 2361 O O . PRO A 1 278 ? -12.639 12.615 -12.328 1.00 58.31 278 PRO A O 1
ATOM 2364 N N . GLY A 1 279 ? -10.770 13.420 -13.262 1.00 57.94 279 GLY A N 1
ATOM 2365 C CA . GLY A 1 279 ? -10.714 14.665 -12.518 1.00 57.94 279 GLY A CA 1
ATOM 2366 C C . GLY A 1 279 ? -10.213 14.389 -11.103 1.00 57.94 279 GLY A C 1
ATOM 2367 O O . GLY A 1 279 ? -10.605 13.419 -10.457 1.00 57.94 279 GLY A O 1
ATOM 2368 N N . TYR A 1 280 ? -9.342 15.249 -10.579 1.00 62.09 280 TYR A N 1
ATOM 2369 C CA . TYR A 1 280 ? -8.952 15.184 -9.171 1.00 62.09 280 TYR A CA 1
ATOM 2370 C C . TYR A 1 280 ? -10.131 15.590 -8.281 1.00 62.09 280 TYR A C 1
ATOM 2372 O O . TYR A 1 280 ? -10.176 16.704 -7.758 1.00 62.09 280 TYR A O 1
ATOM 2380 N N . LYS A 1 281 ? -11.109 14.695 -8.106 1.00 64.19 281 LYS A N 1
ATOM 2381 C CA . LYS A 1 281 ? -12.143 14.839 -7.086 1.00 64.19 281 LYS A CA 1
ATOM 2382 C C . LYS A 1 281 ? -11.495 14.620 -5.729 1.00 64.19 281 LYS A C 1
ATOM 2384 O O . LYS A 1 281 ? -11.359 13.513 -5.205 1.00 64.19 281 LYS A O 1
ATOM 2389 N N . THR A 1 282 ? -11.029 15.723 -5.168 1.00 65.56 282 THR A N 1
ATOM 2390 C CA . THR A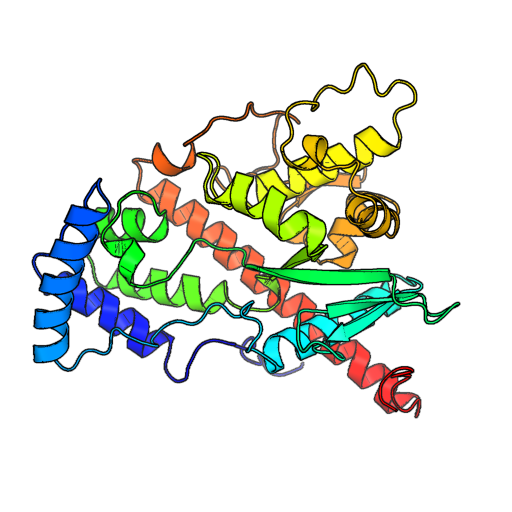 1 282 ? -10.607 15.790 -3.779 1.00 65.56 282 THR A CA 1
ATOM 2391 C C . THR A 1 282 ? -11.751 15.348 -2.874 1.00 65.56 282 THR A C 1
ATOM 2393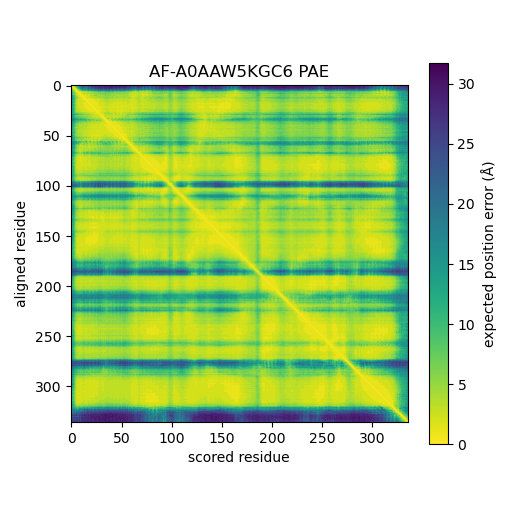 O O . THR A 1 282 ? -12.878 15.757 -3.107 1.00 65.56 282 THR A O 1
ATOM 2396 N N . ASN A 1 283 ? -11.451 14.600 -1.818 1.00 69.69 283 ASN A N 1
ATOM 2397 C CA . ASN A 1 283 ? -12.378 14.082 -0.813 1.00 69.69 283 ASN A CA 1
ATOM 2398 C C . ASN A 1 283 ? -13.327 12.973 -1.291 1.00 69.69 283 ASN A C 1
ATOM 2400 O O . ASN A 1 283 ? -14.201 12.604 -0.516 1.00 69.69 283 ASN A O 1
ATOM 2404 N N . THR A 1 284 ? -13.120 12.373 -2.472 1.00 77.62 284 THR A N 1
ATOM 2405 C CA . THR A 1 284 ? -13.986 11.276 -2.962 1.00 77.62 284 THR A CA 1
ATOM 2406 C C . THR A 1 284 ? -14.158 10.167 -1.923 1.00 77.62 284 THR A C 1
ATOM 2408 O O . THR A 1 284 ? -15.256 9.662 -1.731 1.00 77.62 284 THR A O 1
ATOM 2411 N N . LEU A 1 285 ? -13.086 9.797 -1.209 1.00 79.19 285 LEU A N 1
ATOM 2412 C CA . LEU A 1 285 ? -13.206 8.824 -0.130 1.00 79.19 285 LEU A CA 1
ATOM 2413 C C . LEU A 1 285 ? -14.080 9.348 1.006 1.00 79.19 285 LEU A C 1
ATOM 2415 O O . LEU A 1 285 ? -14.933 8.595 1.463 1.00 79.19 285 LEU A O 1
ATOM 2419 N N . LYS A 1 286 ? -13.900 10.597 1.453 1.00 78.06 286 LYS A N 1
ATOM 2420 C CA . LYS A 1 286 ? -14.651 11.225 2.563 1.00 78.06 286 LYS A CA 1
ATOM 2421 C C . LYS A 1 286 ? -16.144 11.364 2.295 1.00 78.06 286 LYS A C 1
ATOM 2423 O O . LYS A 1 286 ? -16.908 11.358 3.249 1.00 78.06 286 LYS A O 1
ATOM 2428 N N . GLU A 1 287 ? -16.521 11.471 1.027 1.00 81.88 287 GLU A N 1
ATOM 2429 C CA . GLU A 1 287 ? -17.908 11.591 0.563 1.00 81.88 287 GLU A CA 1
ATOM 2430 C C . GLU A 1 287 ? -18.649 10.246 0.521 1.00 81.88 287 GLU A C 1
ATOM 2432 O O . GLU A 1 287 ? -19.856 10.221 0.313 1.00 81.88 287 GLU A O 1
ATOM 2437 N N . ILE A 1 288 ? -17.960 9.119 0.740 1.00 85.06 288 ILE A N 1
ATOM 2438 C CA . ILE A 1 288 ? -18.626 7.820 0.889 1.00 85.06 288 ILE A CA 1
ATOM 2439 C C . ILE A 1 288 ? -19.402 7.812 2.208 1.00 85.06 288 ILE A C 1
ATOM 2441 O O . ILE A 1 288 ? -18.801 7.754 3.285 1.00 85.06 288 ILE A O 1
ATOM 2445 N N . GLU A 1 289 ? -20.727 7.848 2.096 1.00 85.62 289 GLU A N 1
ATOM 2446 C CA . GLU A 1 289 ? -21.677 7.714 3.207 1.00 85.62 289 GLU A CA 1
ATOM 2447 C C . GLU A 1 289 ? -22.228 6.285 3.339 1.00 85.62 289 GLU A C 1
ATOM 2449 O O . GLU A 1 289 ? -22.680 5.900 4.416 1.00 85.62 289 GLU A O 1
ATOM 2454 N N . ASP A 1 290 ? -22.149 5.478 2.273 1.00 91.00 290 ASP A N 1
ATOM 2455 C CA . ASP A 1 290 ? -22.565 4.074 2.289 1.00 91.00 290 ASP A CA 1
ATOM 2456 C C . ASP A 1 290 ? -21.461 3.175 2.861 1.00 91.00 290 ASP A C 1
ATOM 2458 O O . ASP A 1 290 ? -20.384 2.996 2.278 1.00 91.00 290 ASP A O 1
ATOM 2462 N N . GLU A 1 291 ? -21.756 2.553 4.000 1.00 92.12 291 GLU A N 1
ATOM 2463 C CA . GLU A 1 291 ? -20.867 1.595 4.643 1.00 92.12 291 GLU A CA 1
ATOM 2464 C C . GLU A 1 291 ? -20.534 0.403 3.743 1.00 92.12 291 GLU A C 1
ATOM 2466 O O . GLU A 1 291 ? -19.381 -0.030 3.730 1.00 92.12 291 GLU A O 1
ATOM 2471 N N . LYS A 1 292 ? -21.481 -0.097 2.940 1.00 93.75 292 LYS A N 1
ATOM 2472 C CA . LYS A 1 292 ? -21.227 -1.246 2.060 1.00 93.75 292 LYS A CA 1
ATOM 2473 C C . LYS A 1 292 ? -20.200 -0.905 0.992 1.00 93.75 292 LYS A C 1
ATOM 2475 O O . LYS A 1 292 ? -19.319 -1.717 0.707 1.00 93.75 292 LYS A O 1
ATOM 2480 N N . GLN A 1 293 ? -20.276 0.301 0.432 1.00 93.81 293 GLN A N 1
ATOM 2481 C CA . GLN A 1 293 ? -19.289 0.798 -0.522 1.00 93.81 293 GLN A CA 1
ATOM 2482 C C . GLN A 1 293 ? -17.906 0.940 0.130 1.00 93.81 293 GLN A C 1
ATOM 2484 O O . GLN A 1 293 ? -16.903 0.496 -0.436 1.00 93.81 293 GLN A O 1
ATOM 2489 N N . LEU A 1 294 ? -17.844 1.511 1.338 1.00 93.12 294 LEU A N 1
ATOM 2490 C CA . LEU A 1 294 ? -16.596 1.659 2.088 1.00 93.12 294 LEU A CA 1
ATOM 2491 C C . LEU A 1 294 ? -15.976 0.293 2.423 1.00 93.12 294 LEU A C 1
ATOM 2493 O O . LEU A 1 294 ? -14.775 0.094 2.226 1.00 93.12 294 LEU A O 1
ATOM 2497 N N . LYS A 1 295 ? -16.798 -0.669 2.853 1.00 95.75 295 LYS A N 1
ATOM 2498 C CA . LYS A 1 295 ? -16.381 -2.046 3.120 1.00 95.75 295 LYS A CA 1
ATOM 2499 C C . LYS A 1 295 ? -15.851 -2.732 1.867 1.00 95.75 295 LYS A C 1
ATOM 2501 O O . LYS A 1 295 ? -14.773 -3.312 1.913 1.00 95.75 295 LYS A O 1
ATOM 2506 N N . ALA A 1 296 ? -16.572 -2.635 0.750 1.00 96.12 296 ALA A N 1
ATOM 2507 C CA . ALA A 1 296 ? -16.183 -3.255 -0.513 1.00 96.12 296 ALA A CA 1
ATOM 2508 C C . ALA A 1 296 ? -14.827 -2.734 -1.014 1.00 96.12 296 ALA A C 1
ATOM 2510 O O . ALA A 1 296 ? -13.999 -3.521 -1.475 1.00 96.12 296 ALA A O 1
ATOM 2511 N N . MET A 1 297 ? -14.568 -1.431 -0.867 1.00 95.25 297 MET A N 1
ATOM 2512 C CA . MET A 1 297 ? -13.264 -0.840 -1.172 1.00 95.25 297 MET A CA 1
ATOM 2513 C C . MET A 1 297 ? -12.159 -1.411 -0.269 1.00 95.25 297 MET A C 1
ATOM 2515 O O . MET A 1 297 ? -11.098 -1.792 -0.765 1.00 95.25 297 MET A O 1
ATOM 2519 N N . LEU A 1 298 ? -12.395 -1.495 1.046 1.00 95.75 298 LEU A N 1
ATOM 2520 C CA . LEU A 1 298 ? -11.432 -2.072 1.991 1.00 95.75 298 LEU A CA 1
ATOM 2521 C C . LEU A 1 298 ? -11.166 -3.556 1.682 1.00 95.75 298 LEU A C 1
ATOM 2523 O O . LEU A 1 298 ? -10.013 -3.970 1.583 1.00 95.75 298 LEU A O 1
ATOM 2527 N N . ASP A 1 299 ? -12.209 -4.348 1.437 1.00 96.94 299 ASP A N 1
ATOM 2528 C CA . ASP A 1 299 ? -12.097 -5.754 1.032 1.00 96.94 299 ASP A CA 1
ATOM 2529 C C . ASP A 1 299 ? -11.290 -5.922 -0.261 1.00 96.94 299 ASP A C 1
ATOM 2531 O O . ASP A 1 299 ? -10.478 -6.841 -0.387 1.00 96.94 299 ASP A O 1
ATOM 2535 N N . LEU A 1 300 ? -11.507 -5.044 -1.243 1.00 96.62 300 LEU A N 1
ATOM 2536 C CA . LEU A 1 300 ? -10.797 -5.078 -2.517 1.00 96.62 300 LEU A CA 1
ATOM 2537 C C . LEU A 1 300 ? -9.297 -4.836 -2.331 1.00 96.62 300 LEU A C 1
ATOM 2539 O O . LEU A 1 300 ? -8.496 -5.618 -2.845 1.00 96.62 300 LEU A O 1
ATOM 2543 N N . VAL A 1 301 ? -8.922 -3.790 -1.587 1.00 95.88 301 VAL A N 1
ATOM 2544 C CA . VAL A 1 301 ? -7.514 -3.480 -1.290 1.00 95.88 301 VAL A CA 1
ATOM 2545 C C . VAL A 1 301 ? -6.873 -4.628 -0.514 1.00 95.88 301 VAL A C 1
ATOM 2547 O O . VAL A 1 301 ? -5.818 -5.114 -0.912 1.00 95.88 301 VAL A O 1
ATOM 2550 N N . MET A 1 302 ? -7.540 -5.114 0.537 1.00 96.19 302 MET A N 1
ATOM 2551 C CA . MET A 1 302 ? -7.057 -6.220 1.366 1.00 96.19 302 MET A CA 1
ATOM 2552 C C . MET A 1 302 ? -6.764 -7.475 0.538 1.00 96.19 302 MET A C 1
ATOM 2554 O O . MET A 1 302 ? -5.688 -8.055 0.667 1.00 96.19 302 MET A O 1
ATOM 2558 N N . ARG A 1 303 ? -7.688 -7.886 -0.343 1.00 97.19 303 ARG A N 1
ATOM 2559 C CA . ARG A 1 303 ? -7.497 -9.073 -1.194 1.00 97.19 303 ARG A CA 1
ATOM 2560 C C . ARG A 1 303 ? -6.348 -8.906 -2.181 1.00 97.19 303 ARG A C 1
ATOM 2562 O O . ARG A 1 303 ? -5.545 -9.821 -2.308 1.00 97.19 303 ARG A O 1
ATOM 2569 N N . LYS A 1 304 ? -6.257 -7.758 -2.862 1.00 96.94 304 LYS A N 1
ATOM 2570 C CA . LYS A 1 304 ? -5.190 -7.516 -3.846 1.00 96.94 304 LYS A CA 1
ATOM 2571 C C . LYS A 1 304 ? -3.812 -7.459 -3.184 1.00 96.94 304 LYS A C 1
ATOM 2573 O O . LYS A 1 304 ? -2.868 -8.034 -3.714 1.00 96.94 304 LYS A O 1
ATOM 2578 N N . VAL A 1 305 ? -3.704 -6.832 -2.007 1.00 96.69 305 VAL A N 1
ATOM 2579 C CA . VAL A 1 305 ? -2.459 -6.846 -1.223 1.00 96.69 305 VAL A CA 1
ATOM 2580 C C . VAL A 1 305 ? -2.096 -8.268 -0.805 1.00 96.69 305 VAL A C 1
ATOM 2582 O O . VAL A 1 305 ? -0.958 -8.667 -1.013 1.00 96.69 305 VAL A O 1
ATOM 2585 N N . LYS A 1 306 ? -3.054 -9.059 -0.301 1.00 96.62 306 LYS A N 1
ATOM 2586 C CA . LYS A 1 306 ? -2.816 -10.464 0.071 1.00 96.62 306 LYS A CA 1
ATOM 2587 C C . LYS A 1 306 ? -2.211 -11.266 -1.082 1.00 96.62 306 LYS A C 1
ATOM 2589 O O . LYS A 1 306 ? -1.163 -11.874 -0.909 1.00 96.62 306 LYS A O 1
ATOM 2594 N N . THR A 1 307 ? -2.852 -11.225 -2.251 1.00 97.12 307 THR A N 1
ATOM 2595 C CA . THR A 1 307 ? -2.391 -11.964 -3.433 1.00 97.12 307 THR A CA 1
ATOM 2596 C C . THR A 1 307 ? -1.025 -11.480 -3.909 1.00 97.12 307 THR A C 1
ATOM 2598 O O . THR A 1 307 ? -0.185 -12.288 -4.294 1.00 97.12 307 THR A O 1
ATOM 2601 N N . ARG A 1 308 ? -0.766 -10.169 -3.848 1.00 97.44 308 ARG A N 1
ATOM 2602 C CA . ARG A 1 308 ? 0.553 -9.622 -4.172 1.00 97.44 308 ARG A CA 1
ATOM 2603 C C . ARG A 1 308 ? 1.628 -10.105 -3.195 1.00 97.44 308 ARG A C 1
ATOM 2605 O O . ARG A 1 308 ? 2.704 -10.469 -3.645 1.00 97.44 308 ARG A O 1
ATOM 2612 N N . SER A 1 309 ? 1.344 -10.154 -1.894 1.00 97.38 309 SER A N 1
ATOM 2613 C CA . SER A 1 309 ? 2.299 -10.646 -0.890 1.00 97.38 309 SER A CA 1
ATOM 2614 C C . SER A 1 309 ? 2.664 -12.108 -1.112 1.00 97.38 309 SER A C 1
ATOM 2616 O O . SER A 1 309 ? 3.842 -12.434 -1.064 1.00 97.38 309 SER A O 1
ATOM 2618 N N . GLU A 1 310 ? 1.678 -12.957 -1.419 1.00 96.94 310 GLU A N 1
ATOM 2619 C CA . GLU A 1 310 ? 1.902 -14.372 -1.757 1.00 96.94 310 GLU A CA 1
ATOM 2620 C C . GLU A 1 310 ? 2.864 -14.499 -2.950 1.00 96.94 310 GLU A C 1
ATOM 2622 O O . GLU A 1 310 ? 3.890 -15.160 -2.841 1.00 96.94 310 GLU A O 1
ATOM 2627 N N . LYS A 1 311 ? 2.611 -13.764 -4.042 1.00 97.38 311 LYS A N 1
ATOM 2628 C CA . LYS A 1 311 ? 3.479 -13.763 -5.235 1.00 97.38 311 LYS A CA 1
ATOM 2629 C C . LYS A 1 311 ? 4.902 -13.268 -4.943 1.00 97.38 311 LYS A C 1
ATOM 2631 O O . LYS A 1 311 ? 5.863 -13.829 -5.459 1.00 97.38 311 LYS A O 1
ATOM 2636 N N . MET A 1 312 ? 5.043 -12.225 -4.121 1.00 97.69 312 MET A N 1
ATOM 2637 C CA . MET A 1 312 ? 6.355 -11.683 -3.748 1.00 97.69 312 MET A CA 1
ATOM 2638 C C . MET A 1 312 ? 7.160 -12.671 -2.894 1.00 97.69 312 MET A C 1
ATOM 2640 O O . MET A 1 312 ? 8.354 -12.842 -3.130 1.00 97.69 312 MET A O 1
ATOM 2644 N N . GLU A 1 313 ? 6.522 -13.325 -1.919 1.00 96.62 313 GLU A N 1
ATOM 2645 C CA . GLU A 1 313 ? 7.162 -14.348 -1.079 1.00 96.62 313 GLU A CA 1
ATOM 2646 C C . GLU A 1 313 ? 7.524 -15.601 -1.893 1.00 96.62 313 GLU A C 1
ATOM 2648 O O . GLU A 1 313 ? 8.620 -16.142 -1.733 1.00 96.62 313 GLU A O 1
ATOM 2653 N N . ASP A 1 314 ? 6.657 -16.026 -2.817 1.00 95.81 314 ASP A N 1
ATOM 2654 C CA . ASP A 1 314 ? 6.933 -17.131 -3.740 1.00 95.81 314 ASP A CA 1
ATOM 2655 C C . ASP A 1 314 ? 8.164 -16.842 -4.611 1.00 95.81 314 ASP A C 1
ATOM 2657 O O . ASP A 1 314 ? 9.062 -17.683 -4.688 1.00 95.81 314 ASP A O 1
ATOM 2661 N N . LEU A 1 315 ? 8.275 -15.635 -5.176 1.00 96.25 315 LEU A N 1
ATOM 2662 C CA . LEU A 1 315 ? 9.431 -15.248 -5.988 1.00 96.25 315 LEU A CA 1
ATOM 2663 C C . LEU A 1 315 ? 10.739 -15.214 -5.182 1.00 96.25 315 LEU A C 1
ATOM 2665 O O . LEU A 1 315 ? 11.767 -15.697 -5.662 1.00 96.25 315 LEU A O 1
ATOM 2669 N N . ILE A 1 316 ? 10.722 -14.694 -3.947 1.00 94.94 316 ILE A N 1
ATOM 2670 C CA . ILE A 1 316 ? 11.895 -14.754 -3.053 1.00 94.94 316 ILE A CA 1
ATOM 2671 C C . ILE A 1 316 ? 12.312 -16.214 -2.841 1.00 94.94 316 ILE A C 1
ATOM 2673 O O . ILE A 1 316 ? 13.490 -16.564 -2.950 1.00 94.94 316 ILE A O 1
ATOM 2677 N N . ASN A 1 317 ? 11.343 -17.084 -2.556 1.00 92.94 317 ASN A N 1
ATOM 2678 C CA . ASN A 1 317 ? 11.592 -18.495 -2.299 1.00 92.94 317 ASN A CA 1
ATOM 2679 C C . ASN A 1 317 ? 12.160 -19.222 -3.528 1.00 92.94 317 ASN A C 1
ATOM 2681 O O . ASN A 1 317 ? 13.067 -20.042 -3.382 1.00 92.94 317 ASN A O 1
ATOM 2685 N N . GLU A 1 318 ? 11.647 -18.945 -4.726 1.00 91.38 318 GLU A N 1
ATOM 2686 C CA . GLU A 1 318 ? 12.157 -19.503 -5.986 1.00 91.38 318 GLU A CA 1
ATOM 2687 C C . GLU A 1 318 ? 13.583 -19.031 -6.287 1.00 91.38 318 GLU A C 1
ATOM 2689 O O . GLU A 1 318 ? 14.449 -19.833 -6.659 1.00 91.38 318 GLU A O 1
ATOM 2694 N N . TYR A 1 319 ? 13.853 -17.743 -6.068 1.00 87.94 319 TYR A N 1
ATOM 2695 C CA . TYR A 1 319 ? 15.177 -17.158 -6.241 1.00 87.94 319 TYR A CA 1
ATOM 2696 C C . TYR A 1 319 ? 16.209 -17.792 -5.300 1.00 87.94 319 TYR A C 1
ATOM 2698 O O . TYR A 1 319 ? 17.274 -18.223 -5.750 1.00 87.94 319 TYR A O 1
ATOM 2706 N N . ASN A 1 320 ? 15.873 -17.939 -4.015 1.00 85.88 320 ASN A N 1
ATOM 2707 C CA . ASN A 1 320 ? 16.749 -18.569 -3.026 1.00 85.88 320 ASN A CA 1
ATOM 2708 C C . ASN A 1 320 ? 17.048 -20.037 -3.378 1.00 85.88 320 ASN A C 1
ATOM 2710 O O . ASN A 1 320 ? 18.209 -20.441 -3.398 1.00 85.88 320 ASN A O 1
ATOM 2714 N N . GLN A 1 321 ? 16.032 -20.813 -3.772 1.00 81.19 321 GLN A N 1
ATOM 2715 C CA . GLN A 1 321 ? 16.212 -22.214 -4.182 1.00 81.19 321 GLN A CA 1
ATOM 2716 C C . GLN A 1 321 ? 17.108 -22.373 -5.416 1.00 81.19 321 GLN A C 1
ATOM 2718 O O . GLN A 1 321 ? 17.913 -23.308 -5.500 1.00 81.19 321 GLN A O 1
ATOM 2723 N N . THR A 1 322 ? 16.971 -21.468 -6.384 1.00 73.44 322 THR A N 1
ATOM 2724 C CA . THR A 1 322 ? 17.756 -21.504 -7.622 1.00 73.44 322 THR A CA 1
ATOM 2725 C C . THR A 1 322 ? 19.235 -21.222 -7.352 1.00 73.44 322 THR A C 1
ATOM 2727 O O . THR A 1 322 ? 20.094 -21.892 -7.929 1.00 73.44 322 THR A O 1
ATOM 2730 N N . ASN A 1 323 ? 19.540 -20.291 -6.444 1.00 63.50 323 ASN A N 1
ATOM 2731 C CA . ASN A 1 323 ? 20.917 -19.950 -6.072 1.00 63.50 323 ASN A CA 1
ATOM 2732 C C . ASN A 1 323 ? 21.575 -21.044 -5.217 1.00 63.50 323 ASN A C 1
ATOM 2734 O O . ASN A 1 323 ? 22.719 -21.416 -5.481 1.00 63.50 323 ASN A O 1
ATOM 2738 N N . ASP A 1 324 ? 20.830 -21.645 -4.283 1.00 59.72 324 ASP A N 1
ATOM 2739 C CA . ASP A 1 324 ? 21.309 -22.782 -3.483 1.00 59.72 324 ASP A CA 1
ATOM 2740 C C . ASP A 1 324 ? 21.696 -23.981 -4.366 1.00 59.72 324 ASP A C 1
ATOM 2742 O O . ASP A 1 324 ? 22.712 -24.640 -4.139 1.00 59.72 324 ASP A O 1
ATOM 2746 N N . THR A 1 325 ? 20.915 -24.246 -5.419 1.00 55.75 325 THR A N 1
ATOM 2747 C CA . THR A 1 325 ? 21.132 -25.393 -6.319 1.00 55.75 325 THR A CA 1
ATOM 2748 C C . THR A 1 325 ? 22.319 -25.188 -7.267 1.00 55.75 325 THR A C 1
ATOM 2750 O O . THR A 1 325 ? 22.969 -26.156 -7.663 1.00 55.75 325 THR A O 1
ATOM 2753 N N . LYS A 1 326 ? 22.636 -23.940 -7.634 1.00 53.53 326 LYS A N 1
ATOM 2754 C CA . LYS A 1 326 ? 23.752 -23.622 -8.541 1.00 53.53 326 LYS A CA 1
ATOM 2755 C C . LYS A 1 326 ? 25.116 -23.570 -7.850 1.00 53.53 326 LYS A C 1
ATOM 2757 O O . LYS A 1 326 ? 26.128 -23.455 -8.536 1.00 53.53 326 LYS A O 1
ATOM 2762 N N . GLY A 1 327 ? 25.171 -23.640 -6.516 1.00 40.72 327 GLY A N 1
ATOM 2763 C CA . GLY A 1 327 ? 26.414 -23.432 -5.761 1.00 40.72 327 GLY A CA 1
ATOM 2764 C C . GLY A 1 327 ? 26.979 -22.010 -5.901 1.00 40.72 327 GLY A C 1
ATOM 2765 O O . GLY A 1 327 ? 28.088 -21.732 -5.441 1.00 40.72 327 GLY A O 1
ATOM 2766 N N . GLU A 1 328 ? 26.214 -21.107 -6.518 1.00 43.97 328 GLU A N 1
ATOM 2767 C CA . GLU A 1 328 ? 26.483 -19.681 -6.587 1.00 43.97 328 GLU A CA 1
ATOM 2768 C C . GLU A 1 328 ? 26.174 -19.128 -5.194 1.00 43.97 328 GLU A C 1
ATOM 2770 O O . GLU A 1 328 ? 25.043 -18.751 -4.885 1.00 43.97 328 GLU A O 1
ATOM 2775 N N . LYS A 1 329 ? 27.186 -19.133 -4.306 1.00 43.78 329 LYS A N 1
ATOM 2776 C CA . LYS A 1 329 ? 27.160 -18.308 -3.088 1.00 43.78 329 LYS A CA 1
ATOM 2777 C C . LYS A 1 329 ? 26.646 -16.949 -3.514 1.00 43.78 329 LYS A C 1
ATOM 2779 O O . LYS A 1 329 ? 27.236 -16.409 -4.447 1.00 43.78 329 LYS A O 1
ATOM 2784 N N . HIS A 1 330 ? 25.587 -16.467 -2.851 1.00 46.31 330 HIS A N 1
ATOM 2785 C CA . HIS A 1 330 ? 24.945 -15.187 -3.123 1.00 46.31 330 HIS A CA 1
ATOM 2786 C C . HIS A 1 330 ? 25.927 -14.256 -3.834 1.00 46.31 330 HIS A C 1
ATOM 2788 O O . HIS A 1 330 ? 26.906 -13.834 -3.210 1.00 46.31 330 HIS A O 1
ATOM 2794 N N . GLU A 1 331 ? 25.680 -13.890 -5.092 1.00 42.38 331 GLU A N 1
ATOM 2795 C CA . GLU A 1 331 ? 26.287 -12.683 -5.661 1.00 42.38 331 GLU A CA 1
ATOM 2796 C C . GLU A 1 331 ? 25.699 -11.447 -4.944 1.00 42.38 331 GLU A C 1
ATOM 2798 O O . GLU A 1 331 ? 25.298 -10.452 -5.538 1.00 42.38 331 GLU A O 1
ATOM 2803 N N . ASN A 1 332 ? 25.679 -11.486 -3.610 1.00 42.81 332 ASN A N 1
ATOM 2804 C CA . ASN A 1 332 ? 25.788 -10.360 -2.723 1.00 42.81 332 ASN A CA 1
ATOM 2805 C C . ASN A 1 332 ? 27.172 -9.761 -2.950 1.00 42.81 332 ASN A C 1
ATOM 2807 O O . ASN A 1 332 ? 28.048 -9.783 -2.091 1.00 42.81 332 ASN A O 1
ATOM 2811 N N . ILE A 1 333 ? 27.331 -9.137 -4.111 1.00 41.91 333 ILE A N 1
ATOM 2812 C CA . ILE A 1 333 ? 28.451 -8.278 -4.486 1.00 41.91 333 ILE A CA 1
ATOM 2813 C C . ILE A 1 333 ? 28.628 -7.106 -3.487 1.00 41.91 333 ILE A C 1
ATOM 2815 O O . ILE A 1 333 ? 29.541 -6.297 -3.619 1.00 41.91 333 ILE A O 1
ATOM 2819 N N . LEU A 1 334 ? 27.773 -7.000 -2.465 1.00 40.31 334 LEU A N 1
ATOM 2820 C CA . LEU A 1 334 ? 27.762 -5.931 -1.481 1.00 40.31 334 LEU A CA 1
ATOM 2821 C C . LEU A 1 334 ? 27.753 -6.410 -0.016 1.00 40.31 334 LEU A C 1
ATOM 2823 O O . LEU A 1 334 ? 27.525 -5.568 0.849 1.00 40.31 334 LEU A O 1
ATOM 2827 N N . HIS A 1 335 ? 27.973 -7.693 0.304 1.00 37.50 335 HIS A N 1
ATOM 2828 C CA . HIS A 1 335 ? 28.109 -8.155 1.706 1.00 37.50 335 HIS A CA 1
ATOM 2829 C C . HIS A 1 335 ? 29.552 -8.450 2.154 1.00 37.50 335 HIS A C 1
ATOM 2831 O O . HIS A 1 335 ? 29.748 -9.213 3.097 1.00 37.50 335 HIS A O 1
ATOM 2837 N N . GLU A 1 336 ? 30.541 -7.798 1.540 1.00 33.22 336 GLU A N 1
ATOM 2838 C CA . GLU A 1 336 ? 31.865 -7.619 2.160 1.00 33.22 336 GLU A CA 1
ATOM 2839 C C . GLU A 1 336 ? 31.911 -6.357 3.027 1.00 33.22 336 GLU A C 1
ATOM 2841 O O . GLU A 1 336 ? 31.424 -5.293 2.565 1.00 33.22 336 GLU A O 1
#

Foldseek 3Di:
DPPPDPQDFLADPPLLVLQLLLLLLVLVDPAAADDDPVVLVVSVVVSVVSCVVVVRDQPSSGDQCLPLPNQVQQQLLQLLLVLLCVVLVFQWHWDALPPVSGAIFIAGVVPRDTDAHKTKDFADWDSRRSCLNHLLTLLNVLCVVPSDSVSSSLSSLLRRLRRHSLRIDMDGPVCCVQLVCCCCVFLNHPFPLLVLLLLQLVQVLVPDPDNVPRPVCVRSVNVVCPPVVNVVVSVSAPHSVSVCVSQVVVLQWDQDPVPRDTFGQGLQVRHGDPDSPPDSPGNPSSPPPDSVSSSSSSVSSSVSSNVSSVVSVVSSVVSVVVCVVVVPPPVCVPPD